Protein AF-A0A2V6XI92-F1 (afdb_monomer)

Foldseek 3Di:
DCVVDPDQLLVLAVVVLVVLLVVLQVVQFESLVVLVHFPDQWFFAEAEAEDDPLVVLLVVLLVCVVQQHQHYEYEDADPDLVSRLSSLVSSCVSNDLRRAYEYEDPANDDLVSLQVSLVSCVVSPHQEYENPHHLPPLLSLQVCCVRSPHFYEYDPQPQFLVSLVVCLVNVSGQAYEDEQSSQSHLVRRVSSLVSCVVSVHAYALEYDQDAQSRLLSSRSSLRSRNSVRHHYHSQVNVVPPDPDHQWPDHFDDGNSITGHAGGGRSNTHGDVVSVVVPDDDD

Mean predicted aligned error: 3.25 Å

Secondary structure (DSSP, 8-state):
-TTTSSS-HHHHHHHHHHHHHHHHHHHTSBHHHHTT--S-SEEEBEEEE-S--HHHHHHHHHHHHHTT--EEEEE---SSHHHHHHHHHHHHHHH-TTSEEEEE-TT-B-HHHHHHHHHHHGGG--SEEE--B-TT-HHHHHHHHHHSSS-EE-STT--SHHHHHHHHHHT--SSEEE-GGGGTSHHHHHHHHHHHHHTT--EEE---S--HHHHHHHHHHHHH-TT--S-B-TTTIIIIISSS-SBSSPPPEETTEEEPP-SSBTS--B-HHHHHHHPPP-

Radius of gyration: 18.7 Å; Cα contacts (8 Å, |Δi|>4): 582; chains: 1; bounding box: 48×42×50 Å

Nearest PDB structures (foldseek):
  4m0x-assembly1_A  TM=9.708E-01  e=2.219E-24  Rhodococcus opacus
  3i4k-assembly2_D  TM=9.600E-01  e=1.239E-24  Corynebacterium glutamicum
  3ct2-assembly1_A  TM=9.652E-01  e=1.239E-24  Pseudomonas protegens Pf-5
  4m0x-assembly1_B  TM=9.617E-01  e=1.757E-24  Rhodococcus opacus
  3my9-assembly1_A  TM=8.988E-01  e=6.899E-23  Azorhizobium caulinodans ORS 571

Structure (mmCIF, N/CA/C/O backbone):
data_AF-A0A2V6XI92-F1
#
_entry.id   AF-A0A2V6XI92-F1
#
loop_
_atom_site.group_PDB
_atom_site.id
_atom_site.type_symbol
_atom_site.label_atom_id
_atom_site.label_alt_id
_atom_site.label_comp_id
_atom_site.label_asym_id
_atom_site.label_entity_id
_atom_site.label_seq_id
_atom_site.pdbx_PDB_ins_code
_atom_site.Cartn_x
_atom_site.Cartn_y
_atom_site.Cartn_z
_atom_site.occupancy
_atom_site.B_iso_or_equiv
_atom_site.auth_seq_id
_atom_site.auth_comp_id
_atom_site.auth_asym_id
_atom_site.auth_atom_id
_atom_site.pdbx_PDB_model_num
ATOM 1 N N . MET A 1 1 ? -23.203 -12.085 4.760 1.00 70.69 1 MET A N 1
ATOM 2 C CA . MET A 1 1 ? -22.895 -10.905 3.925 1.00 70.69 1 MET A CA 1
ATOM 3 C C . MET A 1 1 ? -22.731 -11.275 2.455 1.00 70.69 1 MET A C 1
ATOM 5 O O . MET A 1 1 ? -23.452 -10.715 1.645 1.00 70.69 1 MET A O 1
ATOM 9 N N . GLU A 1 2 ? -21.895 -12.262 2.109 1.00 71.00 2 GLU A N 1
ATOM 10 C CA . GLU A 1 2 ? -21.741 -12.728 0.712 1.00 71.00 2 GLU A CA 1
ATOM 11 C C . GLU A 1 2 ? -23.048 -13.198 0.054 1.00 71.00 2 GLU A C 1
ATOM 13 O O . GLU A 1 2 ? -23.320 -12.842 -1.084 1.00 71.00 2 GLU A O 1
ATOM 18 N N . ALA A 1 3 ? -23.910 -13.907 0.789 1.00 71.69 3 ALA A N 1
ATOM 19 C CA . ALA A 1 3 ? -25.220 -14.327 0.280 1.00 71.69 3 ALA A CA 1
ATOM 20 C C . ALA A 1 3 ? -26.233 -13.174 0.108 1.00 71.69 3 ALA A C 1
ATOM 22 O O . ALA A 1 3 ? -27.246 -13.356 -0.555 1.00 71.69 3 ALA A O 1
ATOM 23 N N . ALA A 1 4 ? -25.991 -12.012 0.727 1.00 75.06 4 ALA A N 1
ATOM 24 C CA . ALA A 1 4 ? -26.924 -10.884 0.709 1.00 75.06 4 ALA A CA 1
ATOM 25 C C . ALA A 1 4 ? -26.643 -9.910 -0.446 1.00 75.06 4 ALA A C 1
ATOM 27 O O . ALA A 1 4 ? -27.578 -9.358 -1.015 1.00 75.06 4 ALA A O 1
ATOM 28 N N . ILE A 1 5 ? -25.367 -9.693 -0.791 1.00 77.19 5 ILE A N 1
ATOM 29 C CA . ILE A 1 5 ? -24.941 -8.832 -1.904 1.00 77.19 5 ILE A CA 1
ATOM 30 C C . ILE A 1 5 ? -23.738 -9.492 -2.583 1.00 77.19 5 ILE A C 1
ATOM 32 O O . ILE A 1 5 ? -22.691 -9.672 -1.957 1.00 77.19 5 ILE A O 1
ATOM 36 N N . ALA A 1 6 ? -23.868 -9.824 -3.867 1.00 80.31 6 ALA A N 1
ATOM 37 C CA . ALA A 1 6 ? -22.751 -10.293 -4.682 1.00 80.31 6 ALA A CA 1
ATOM 38 C C . ALA A 1 6 ? -21.816 -9.122 -5.039 1.00 80.31 6 ALA A C 1
ATOM 40 O O . ALA A 1 6 ? -22.277 -8.020 -5.329 1.00 80.31 6 ALA A O 1
ATOM 41 N N . GLY A 1 7 ? -20.499 -9.349 -5.028 1.00 84.94 7 GLY A N 1
ATOM 42 C CA . GLY A 1 7 ? -19.519 -8.303 -5.349 1.00 84.94 7 GLY A CA 1
ATOM 43 C C . GLY A 1 7 ? -19.458 -7.175 -4.307 1.00 84.94 7 GLY A C 1
ATOM 44 O O . GLY A 1 7 ? -19.607 -7.425 -3.113 1.00 84.94 7 GLY A O 1
ATOM 45 N N . SER A 1 8 ? -19.200 -5.942 -4.751 1.00 91.62 8 SER A N 1
ATOM 46 C CA . SER A 1 8 ? -19.181 -4.716 -3.925 1.00 91.62 8 SER A CA 1
ATOM 47 C C . SER A 1 8 ? -18.265 -4.749 -2.685 1.00 91.62 8 SER A C 1
ATOM 49 O O . SER A 1 8 ? -18.704 -4.378 -1.591 1.00 91.62 8 SER A O 1
ATOM 51 N N . PRO A 1 9 ? -16.983 -5.147 -2.815 1.00 92.38 9 PRO A N 1
ATOM 52 C CA . PRO A 1 9 ? -16.091 -5.322 -1.667 1.00 92.38 9 PRO A CA 1
ATOM 53 C C . PRO A 1 9 ? -15.904 -4.043 -0.838 1.00 92.38 9 PRO A C 1
ATOM 55 O O . PRO A 1 9 ? -15.790 -4.127 0.376 1.00 92.38 9 PRO A O 1
ATOM 58 N N . TYR A 1 10 ? -15.966 -2.865 -1.458 1.00 93.75 10 TYR A N 1
ATOM 59 C CA . TYR A 1 10 ? -15.815 -1.578 -0.774 1.00 93.75 10 TYR A CA 1
ATOM 60 C C . TYR A 1 10 ? -16.964 -1.273 0.192 1.00 93.75 10 TYR A C 1
ATOM 62 O O . TYR A 1 10 ? -16.733 -0.931 1.350 1.00 93.75 10 TYR A O 1
ATOM 70 N N . ALA A 1 11 ? -18.211 -1.440 -0.258 1.00 94.00 11 ALA A N 1
ATOM 71 C CA . ALA A 1 11 ? -19.384 -1.251 0.597 1.00 94.00 11 ALA A CA 1
ATOM 72 C C . ALA A 1 11 ? -19.401 -2.280 1.735 1.00 94.00 11 ALA A C 1
ATOM 74 O O . ALA A 1 11 ? -19.701 -1.963 2.884 1.00 94.00 11 ALA A O 1
ATOM 75 N N . LYS A 1 12 ? -19.009 -3.516 1.412 1.00 93.94 12 LYS A N 1
ATOM 76 C CA . LYS A 1 12 ? -18.841 -4.597 2.378 1.00 93.94 12 LYS A CA 1
ATOM 77 C C . LYS A 1 12 ? -17.793 -4.260 3.441 1.00 93.94 12 LYS A C 1
ATOM 79 O O . LYS A 1 12 ? -18.066 -4.427 4.628 1.00 93.94 12 LYS A O 1
ATOM 84 N N . ALA A 1 13 ? -16.639 -3.750 3.017 1.00 95.62 13 ALA A N 1
ATOM 85 C CA . ALA A 1 13 ? -15.557 -3.345 3.901 1.00 95.62 13 ALA A CA 1
ATOM 86 C C . ALA A 1 13 ? -16.011 -2.278 4.895 1.00 95.62 13 ALA A C 1
ATOM 88 O O . ALA A 1 13 ? -15.790 -2.446 6.085 1.00 95.62 13 ALA A O 1
ATOM 89 N N . ALA A 1 14 ? -16.727 -1.246 4.434 1.00 95.81 14 ALA A N 1
ATOM 90 C CA . ALA A 1 14 ? -17.216 -0.180 5.308 1.00 95.81 14 ALA A CA 1
ATOM 91 C C . ALA A 1 14 ? -18.078 -0.713 6.468 1.00 95.81 14 ALA A C 1
ATOM 93 O O . ALA A 1 14 ? -17.896 -0.306 7.613 1.00 95.81 14 ALA A O 1
ATOM 94 N N . VAL A 1 15 ? -18.983 -1.659 6.191 1.00 96.56 15 VAL A N 1
ATOM 95 C CA . VAL A 1 15 ? -19.830 -2.275 7.225 1.00 96.56 15 VAL A CA 1
ATOM 96 C C . VAL A 1 15 ? -19.017 -3.190 8.141 1.00 96.56 15 VAL A C 1
ATOM 98 O O . VAL A 1 15 ? -19.155 -3.115 9.359 1.00 96.56 15 VAL A O 1
ATOM 101 N N . VAL A 1 16 ? -18.167 -4.052 7.575 1.00 96.19 16 VAL A N 1
ATOM 102 C CA . VAL A 1 16 ? -17.337 -4.985 8.356 1.00 96.19 16 VAL A CA 1
ATOM 103 C C . VAL A 1 16 ? -16.402 -4.229 9.286 1.00 96.19 16 VAL A C 1
ATOM 105 O O . VAL A 1 16 ? -16.384 -4.508 10.481 1.00 96.19 16 VAL A O 1
ATOM 108 N N . ASP A 1 17 ? -15.676 -3.247 8.770 1.00 97.88 17 ASP A N 1
ATOM 109 C CA . ASP A 1 17 ? -14.700 -2.487 9.541 1.00 97.88 17 ASP A CA 1
ATOM 110 C C . ASP A 1 17 ? -15.385 -1.692 10.665 1.00 97.88 17 ASP A C 1
ATOM 112 O O . ASP A 1 17 ? -14.887 -1.674 11.791 1.00 97.88 17 ASP A O 1
ATOM 116 N N . ALA A 1 18 ? -16.582 -1.143 10.419 1.00 98.12 18 ALA A N 1
ATOM 117 C CA . ALA A 1 18 ? -17.391 -0.498 11.454 1.00 98.12 18 ALA A CA 1
ATOM 118 C C . ALA A 1 18 ? -17.839 -1.469 12.563 1.00 98.12 18 ALA A C 1
ATOM 120 O O . ALA A 1 18 ? -17.888 -1.088 13.731 1.00 98.12 18 ALA A O 1
ATOM 121 N N . LEU A 1 19 ? -18.139 -2.731 12.234 1.00 98.25 19 LEU A N 1
ATOM 122 C CA . LEU A 1 19 ? -18.467 -3.750 13.238 1.00 98.25 19 LEU A CA 1
ATOM 123 C C . LEU A 1 19 ? -17.244 -4.150 14.074 1.00 98.25 19 LEU A C 1
ATOM 125 O O . LEU A 1 19 ? -17.373 -4.364 15.279 1.00 98.25 19 LEU A O 1
ATOM 129 N N . TYR A 1 20 ? -16.056 -4.221 13.469 1.00 98.50 20 TYR A N 1
ATOM 130 C CA . TYR A 1 20 ? -14.809 -4.437 14.210 1.00 98.50 20 TYR A CA 1
ATOM 131 C C . TYR A 1 20 ? -14.500 -3.261 15.148 1.00 98.50 20 TYR A C 1
ATOM 133 O O . TYR A 1 20 ? -14.159 -3.486 16.310 1.00 98.50 20 TYR A O 1
ATOM 141 N N . ASP A 1 21 ? -14.677 -2.022 14.678 1.00 98.69 21 ASP A N 1
ATOM 142 C CA . ASP A 1 21 ? -14.557 -0.816 15.503 1.00 98.69 21 ASP A CA 1
ATOM 143 C C . ASP A 1 21 ? -15.557 -0.821 16.672 1.00 98.69 21 ASP A C 1
ATOM 145 O O . ASP A 1 21 ? -15.170 -0.620 17.824 1.00 98.69 21 ASP A O 1
ATOM 149 N N . LEU A 1 22 ? -16.830 -1.130 16.401 1.00 98.56 22 LEU A N 1
ATOM 150 C CA . LEU A 1 22 ? -17.876 -1.241 17.419 1.00 98.56 22 LEU A CA 1
ATOM 151 C C . LEU A 1 22 ? -17.545 -2.307 18.470 1.00 98.56 22 LEU A C 1
ATOM 153 O O . LEU A 1 22 ? -17.705 -2.052 19.662 1.00 98.56 22 LEU A O 1
ATOM 157 N N . ASN A 1 23 ? -17.058 -3.478 18.054 1.00 98.50 23 ASN A N 1
ATOM 158 C CA . ASN A 1 23 ? -16.663 -4.538 18.981 1.00 98.50 23 ASN A CA 1
ATOM 159 C C . ASN A 1 23 ? -15.498 -4.092 19.870 1.00 98.50 23 ASN A C 1
ATOM 161 O O . ASN A 1 23 ? -15.558 -4.252 21.087 1.00 98.50 23 ASN A O 1
ATOM 165 N N . ALA A 1 24 ? -14.462 -3.481 19.293 1.00 98.56 24 ALA A N 1
ATOM 166 C CA . ALA A 1 24 ? -13.333 -2.955 20.059 1.00 98.56 24 ALA A CA 1
ATOM 167 C C . ALA A 1 24 ? -13.784 -1.875 21.061 1.00 98.56 24 ALA A C 1
ATOM 169 O O . ALA A 1 24 ? -13.370 -1.897 22.223 1.00 98.56 24 ALA A O 1
ATOM 170 N N . LYS A 1 25 ? -14.727 -1.011 20.660 1.00 98.62 25 LYS A N 1
ATOM 171 C CA . LYS A 1 25 ? -15.390 -0.043 21.548 1.00 98.62 25 LYS A CA 1
ATOM 172 C C . LYS A 1 25 ? -16.182 -0.698 22.674 1.00 98.62 25 LYS A C 1
ATOM 174 O O . LYS A 1 25 ? -16.055 -0.264 23.815 1.00 98.62 25 LYS A O 1
ATOM 179 N N . ALA A 1 26 ? -16.942 -1.752 22.387 1.00 98.56 26 ALA 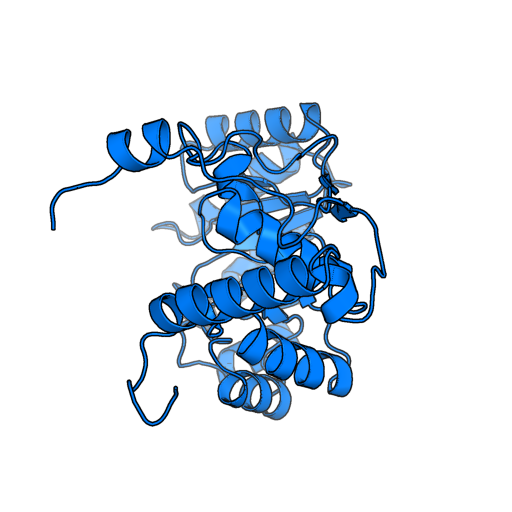A N 1
ATOM 180 C CA . ALA A 1 26 ? -17.708 -2.486 23.393 1.00 98.56 26 ALA A CA 1
ATOM 181 C C . ALA A 1 26 ? -16.808 -3.151 24.451 1.00 98.56 26 ALA A C 1
ATOM 183 O O . ALA A 1 26 ? -17.180 -3.210 25.621 1.00 98.56 26 ALA A O 1
ATOM 184 N N . TYR A 1 27 ? -15.612 -3.598 24.058 1.00 98.12 27 TYR A N 1
ATOM 185 C CA . TYR A 1 27 ? -14.601 -4.135 24.975 1.00 98.12 27 TYR A CA 1
ATOM 186 C C . TYR A 1 27 ? -13.712 -3.062 25.624 1.00 98.12 27 TYR A C 1
ATOM 188 O O . TYR A 1 27 ? -12.930 -3.388 26.514 1.00 98.12 27 TYR A O 1
ATOM 196 N N . GLY A 1 28 ? -13.814 -1.795 25.210 1.00 98.38 28 GLY A N 1
ATOM 197 C CA . GLY A 1 28 ? -12.986 -0.708 25.736 1.00 98.38 28 GLY A CA 1
ATOM 198 C C . GLY A 1 28 ? -11.502 -0.825 25.371 1.00 98.38 28 GLY A C 1
ATOM 199 O O . GLY A 1 28 ? -10.656 -0.351 26.125 1.00 98.38 28 GLY A O 1
ATOM 200 N N . VAL A 1 29 ? -11.176 -1.454 24.237 1.00 98.62 29 VAL A N 1
ATOM 201 C CA . VAL A 1 29 ? -9.793 -1.710 23.794 1.00 98.62 29 VAL A CA 1
ATOM 202 C C . VAL A 1 29 ? -9.515 -1.091 22.419 1.00 98.62 29 VAL A C 1
ATOM 204 O O . VAL A 1 29 ? -10.450 -0.890 21.638 1.00 98.62 29 VAL A O 1
ATOM 207 N N . PRO A 1 30 ? -8.250 -0.787 22.079 1.00 98.56 30 PRO A N 1
ATOM 208 C CA . PRO A 1 30 ? -7.878 -0.470 20.704 1.00 98.56 30 PRO A CA 1
ATOM 209 C C . PRO A 1 30 ? -8.057 -1.694 19.796 1.00 98.56 30 PRO A C 1
ATOM 211 O O . PRO A 1 30 ? -7.851 -2.838 20.213 1.00 98.56 30 PRO A O 1
ATOM 214 N N . LEU A 1 31 ? -8.419 -1.456 18.535 1.00 98.69 31 LEU A N 1
ATOM 215 C CA . LEU A 1 31 ? -8.793 -2.493 17.572 1.00 98.69 31 LEU A CA 1
ATOM 216 C C . LEU A 1 31 ? -7.719 -3.578 17.423 1.00 98.69 31 LEU A C 1
ATOM 218 O O . LEU A 1 31 ? -8.057 -4.760 17.389 1.00 98.69 31 LEU A O 1
ATOM 222 N N . HIS A 1 32 ? -6.435 -3.212 17.395 1.00 98.38 32 HIS A N 1
ATOM 223 C CA . HIS A 1 32 ? -5.343 -4.177 17.272 1.00 98.38 32 HIS A CA 1
ATOM 224 C C . HIS A 1 32 ? -5.360 -5.275 18.355 1.00 98.38 32 HIS A C 1
ATOM 226 O O . HIS A 1 32 ? -4.864 -6.370 18.102 1.00 98.38 32 HIS A O 1
ATOM 232 N N . GLN A 1 33 ? -5.934 -5.039 19.547 1.00 98.12 33 GLN A N 1
ATOM 233 C CA . GLN A 1 33 ? -6.048 -6.080 20.581 1.00 98.12 33 GLN A CA 1
ATOM 234 C C . GLN A 1 33 ? -7.014 -7.195 20.173 1.00 98.12 33 GLN A C 1
ATOM 236 O O . GLN A 1 33 ? -6.747 -8.360 20.458 1.00 98.12 33 GLN A O 1
ATOM 241 N N . LEU A 1 34 ? -8.081 -6.871 19.433 1.00 97.88 34 LEU A N 1
ATOM 242 C CA . LEU A 1 34 ? -8.974 -7.881 18.857 1.00 97.88 34 LEU A CA 1
ATOM 243 C C . LEU A 1 34 ? -8.333 -8.636 17.683 1.00 97.88 34 LEU A C 1
ATOM 245 O O . LEU A 1 34 ? -8.821 -9.691 17.286 1.00 97.88 34 LEU A O 1
ATOM 249 N N . LEU A 1 35 ? -7.243 -8.103 17.126 1.00 97.75 35 LEU A N 1
ATOM 250 C CA . LEU A 1 35 ? -6.510 -8.682 15.998 1.00 97.75 35 LEU A CA 1
ATOM 251 C C . LEU A 1 35 ? -5.279 -9.496 16.431 1.00 97.75 35 LEU A C 1
ATOM 253 O O . LEU A 1 35 ? -4.521 -9.939 15.574 1.00 97.75 35 LEU A O 1
ATOM 257 N N . GLY A 1 36 ? -5.090 -9.715 17.737 1.00 96.06 36 GLY A N 1
ATOM 258 C CA . GLY A 1 36 ? -3.977 -10.498 18.291 1.00 96.06 36 GLY A CA 1
ATOM 259 C C . GLY A 1 36 ? -2.851 -9.673 18.922 1.00 96.06 36 GLY A C 1
ATOM 260 O O . GLY A 1 36 ? -1.887 -10.250 19.417 1.00 96.06 36 GLY A O 1
ATOM 261 N N . GLY A 1 37 ? -2.981 -8.344 18.964 1.00 97.38 37 GLY A N 1
ATOM 262 C CA . GLY A 1 37 ? -1.987 -7.439 19.542 1.00 97.38 37 GLY A CA 1
ATOM 263 C C . GLY A 1 37 ? -0.987 -6.898 18.519 1.00 97.38 37 GLY A C 1
ATOM 264 O O . GLY A 1 37 ? -0.943 -7.331 17.373 1.00 97.38 37 GLY A O 1
ATOM 265 N N . LEU A 1 38 ? -0.197 -5.902 18.928 1.00 97.75 38 LEU A N 1
ATOM 266 C CA . LEU A 1 38 ? 0.782 -5.260 18.051 1.00 97.75 38 LEU A CA 1
ATOM 267 C C . LEU A 1 38 ? 2.039 -6.116 17.910 1.00 97.75 38 LEU A C 1
ATOM 269 O O . LEU A 1 38 ? 2.656 -6.496 18.901 1.00 97.75 38 LEU A O 1
ATOM 273 N N . TYR A 1 39 ? 2.472 -6.319 16.669 1.00 97.44 39 TYR A N 1
ATOM 274 C CA . TYR A 1 39 ? 3.842 -6.723 16.361 1.00 97.44 39 TYR A CA 1
ATOM 275 C C . TYR A 1 39 ? 4.785 -5.509 16.297 1.00 97.44 39 TYR A C 1
ATOM 277 O O . TYR A 1 39 ? 5.983 -5.618 16.544 1.00 97.44 39 TYR A O 1
ATOM 285 N N . ARG A 1 40 ? 4.239 -4.339 15.946 1.00 97.81 40 ARG A N 1
ATOM 286 C CA . ARG A 1 40 ? 4.940 -3.053 15.836 1.00 97.81 40 ARG A CA 1
ATOM 287 C C . ARG A 1 40 ? 3.989 -1.914 16.195 1.00 97.81 40 ARG A C 1
ATOM 289 O O . ARG A 1 40 ? 2.794 -2.028 15.956 1.00 97.81 40 ARG A O 1
ATOM 296 N N . ASP A 1 41 ? 4.507 -0.819 16.730 1.00 96.38 41 ASP A N 1
ATOM 297 C CA . ASP A 1 41 ? 3.740 0.382 17.103 1.00 96.38 41 ASP A CA 1
ATOM 298 C C . ASP A 1 41 ? 3.656 1.431 15.977 1.00 96.38 41 ASP A C 1
ATOM 300 O O . ASP A 1 41 ? 2.840 2.355 16.013 1.00 96.38 41 ASP A O 1
ATOM 304 N N . ARG A 1 42 ? 4.484 1.270 14.941 1.00 97.75 42 ARG A N 1
ATOM 305 C CA . ARG A 1 42 ? 4.516 2.109 13.743 1.00 97.75 42 ARG A CA 1
ATOM 306 C C . ARG A 1 42 ? 4.881 1.302 12.502 1.00 97.75 42 ARG A C 1
ATOM 308 O O . ARG A 1 42 ? 5.593 0.300 12.581 1.00 97.75 42 ARG A O 1
ATOM 315 N N . ILE A 1 43 ? 4.411 1.756 11.346 1.00 98.44 43 ILE A N 1
ATOM 316 C CA . ILE A 1 43 ? 4.606 1.091 10.052 1.00 98.44 43 ILE A CA 1
ATOM 317 C C . ILE A 1 43 ? 5.387 2.039 9.132 1.00 98.44 43 ILE A C 1
ATOM 319 O O . ILE A 1 43 ? 4.986 3.200 9.016 1.00 98.44 43 ILE A O 1
ATOM 323 N N . PRO A 1 44 ? 6.485 1.598 8.484 1.00 98.06 44 PRO A N 1
ATOM 324 C CA . PRO A 1 44 ? 7.167 2.410 7.481 1.00 98.06 44 PRO A CA 1
ATOM 325 C C . PRO A 1 44 ? 6.211 2.750 6.338 1.00 98.06 44 PRO A C 1
ATOM 327 O O . PRO A 1 44 ? 5.428 1.905 5.902 1.00 98.06 44 PRO A O 1
ATOM 330 N N . VAL A 1 45 ? 6.280 3.971 5.826 1.00 97.81 45 VAL A N 1
ATOM 331 C CA . VAL A 1 45 ? 5.360 4.422 4.784 1.00 97.81 45 VAL A CA 1
ATOM 332 C C . VAL A 1 45 ? 6.056 4.912 3.523 1.00 97.81 45 VAL A C 1
ATOM 334 O O . VAL A 1 45 ? 7.202 5.357 3.548 1.00 97.81 45 VAL A O 1
ATOM 337 N N . VAL A 1 46 ? 5.336 4.796 2.409 1.00 97.06 46 VAL A N 1
ATOM 338 C CA . VAL A 1 46 ? 5.818 5.069 1.052 1.00 97.06 46 VAL A CA 1
ATOM 339 C C . VAL A 1 46 ? 5.172 6.331 0.503 1.00 97.06 46 VAL A C 1
ATOM 341 O O . VAL A 1 46 ? 3.951 6.389 0.375 1.00 97.06 46 VAL A O 1
ATOM 344 N N . TRP A 1 47 ? 5.970 7.313 0.095 1.00 96.88 47 TRP A N 1
ATOM 345 C CA . TRP A 1 47 ? 5.419 8.461 -0.622 1.00 96.88 47 TRP A CA 1
ATOM 346 C C . TRP A 1 47 ? 5.169 8.103 -2.094 1.00 96.88 47 TRP A C 1
ATOM 348 O O . TRP A 1 47 ? 6.097 7.706 -2.799 1.00 96.88 47 TRP A O 1
ATOM 358 N N . THR A 1 48 ? 3.922 8.213 -2.559 1.00 95.56 48 THR A N 1
ATOM 359 C CA . THR A 1 48 ? 3.552 7.896 -3.950 1.00 95.56 48 THR A CA 1
ATOM 360 C C . THR A 1 48 ? 3.548 9.159 -4.801 1.00 95.56 48 THR A C 1
ATOM 362 O O . THR A 1 48 ? 2.819 10.098 -4.498 1.00 95.56 48 THR A O 1
ATOM 365 N N . ILE A 1 49 ? 4.322 9.143 -5.884 1.00 95.75 49 ILE A N 1
ATOM 366 C CA . ILE A 1 49 ? 4.482 10.230 -6.848 1.00 95.75 49 ILE A CA 1
ATOM 367 C C . ILE A 1 49 ? 3.714 9.854 -8.117 1.00 95.75 49 ILE A C 1
ATOM 369 O O . ILE A 1 49 ? 3.995 8.833 -8.753 1.00 95.75 49 ILE A O 1
ATOM 373 N N . GLY A 1 50 ? 2.724 10.672 -8.471 1.00 93.94 50 GLY A N 1
ATOM 374 C CA . GLY A 1 50 ? 1.955 10.518 -9.706 1.00 93.94 50 GLY A CA 1
ATOM 375 C C . GLY A 1 50 ? 2.746 10.921 -10.954 1.00 93.94 50 GLY A C 1
ATOM 376 O O . GLY A 1 50 ? 3.739 11.643 -10.863 1.00 93.94 50 GLY A O 1
ATOM 377 N N . ILE A 1 51 ? 2.275 10.485 -12.127 1.00 92.94 51 ILE A N 1
ATOM 378 C CA . ILE A 1 51 ? 2.827 10.919 -13.419 1.00 92.94 51 ILE A CA 1
ATOM 379 C C . ILE A 1 51 ? 2.505 12.405 -13.611 1.00 92.94 51 ILE A C 1
ATOM 381 O O . ILE A 1 51 ? 1.340 12.802 -13.625 1.00 92.94 51 ILE A O 1
ATOM 385 N N . GLN A 1 52 ? 3.544 13.226 -13.740 1.00 93.81 52 GLN A N 1
ATOM 386 C CA . GLN A 1 52 ? 3.456 14.670 -13.969 1.00 93.81 52 GLN A CA 1
ATOM 387 C C . GLN A 1 52 ? 4.776 15.178 -14.573 1.00 93.81 52 GLN A C 1
ATOM 389 O O . GLN A 1 52 ? 5.635 14.388 -14.955 1.00 93.81 52 GLN A O 1
ATOM 394 N N . ASP A 1 53 ? 4.961 16.499 -14.649 1.00 95.25 53 ASP A N 1
ATOM 395 C CA . ASP A 1 53 ? 6.238 17.094 -15.056 1.00 95.25 53 ASP A CA 1
ATOM 396 C C . ASP A 1 53 ? 7.420 16.520 -14.253 1.00 95.25 53 ASP A C 1
ATOM 398 O O . ASP A 1 53 ? 7.420 16.519 -13.020 1.00 95.25 53 ASP A O 1
ATOM 402 N N . ARG A 1 54 ? 8.462 16.080 -14.960 1.00 95.56 54 ARG A N 1
ATOM 403 C CA . ARG A 1 54 ? 9.619 15.387 -14.381 1.00 95.56 54 ARG A CA 1
ATOM 404 C C . ARG A 1 54 ? 10.329 16.192 -13.301 1.00 95.56 54 ARG A C 1
ATOM 406 O O . ARG A 1 54 ? 10.759 15.634 -12.291 1.00 95.56 54 ARG A O 1
ATOM 413 N N . ARG A 1 55 ? 10.455 17.510 -13.493 1.00 96.50 55 ARG A N 1
ATOM 414 C CA . ARG A 1 55 ? 11.088 18.375 -12.493 1.00 96.50 55 ARG A CA 1
ATOM 415 C C . ARG A 1 55 ? 10.243 18.414 -11.223 1.00 96.50 55 ARG A C 1
ATOM 417 O O . ARG A 1 55 ? 10.801 18.267 -10.140 1.00 96.50 55 ARG A O 1
ATOM 424 N N . ARG A 1 56 ? 8.914 18.512 -11.355 1.00 97.44 56 ARG A N 1
ATOM 425 C CA . ARG A 1 56 ? 7.989 18.411 -10.214 1.00 97.44 56 ARG A CA 1
ATOM 426 C C . ARG A 1 56 ? 8.072 17.063 -9.507 1.00 97.44 56 ARG A C 1
ATOM 428 O O . ARG A 1 56 ? 8.100 17.054 -8.285 1.00 97.44 56 ARG A O 1
ATOM 435 N N . MET A 1 57 ? 8.186 15.952 -10.238 1.00 97.94 57 MET A N 1
ATOM 436 C CA . MET A 1 57 ? 8.373 14.627 -9.627 1.00 97.94 57 MET A CA 1
ATOM 437 C C . MET A 1 57 ? 9.654 14.570 -8.782 1.00 97.94 57 MET A C 1
ATOM 439 O O . MET A 1 57 ? 9.632 14.093 -7.650 1.00 97.94 57 MET A O 1
ATOM 443 N N . ALA A 1 58 ? 10.766 15.102 -9.299 1.00 98.12 58 ALA A N 1
ATOM 444 C CA . ALA A 1 58 ? 12.031 15.175 -8.571 1.00 98.12 58 ALA A CA 1
ATOM 445 C C . ALA A 1 58 ? 11.965 16.118 -7.351 1.00 98.12 58 ALA A C 1
ATOM 447 O O . ALA A 1 58 ? 12.518 15.805 -6.294 1.00 98.12 58 ALA A O 1
ATOM 448 N N . ASP A 1 59 ? 11.291 17.266 -7.480 1.00 98.25 59 ASP A N 1
ATOM 449 C CA . ASP A 1 59 ? 11.062 18.208 -6.376 1.00 98.25 59 ASP A CA 1
ATOM 450 C C . ASP A 1 59 ? 10.197 17.585 -5.272 1.00 98.25 59 ASP A C 1
ATOM 452 O O . ASP A 1 59 ? 10.531 17.685 -4.090 1.00 98.25 59 ASP A O 1
ATOM 456 N N . GLU A 1 60 ? 9.128 16.885 -5.651 1.00 97.31 60 GLU A N 1
ATOM 457 C CA . GLU A 1 60 ? 8.250 16.160 -4.733 1.00 97.31 60 GLU A CA 1
ATOM 458 C C . GLU A 1 60 ? 9.001 15.036 -4.008 1.00 97.31 60 GLU A C 1
ATOM 460 O O . GLU A 1 60 ? 8.871 14.882 -2.792 1.00 97.31 60 GLU A O 1
ATOM 465 N N . ALA A 1 61 ? 9.863 14.305 -4.719 1.00 97.94 61 ALA A N 1
ATOM 466 C CA . ALA A 1 61 ? 10.702 13.276 -4.120 1.00 97.94 61 ALA A CA 1
ATOM 467 C C . ALA A 1 61 ? 11.656 13.859 -3.059 1.00 97.94 61 ALA A C 1
ATOM 469 O O . ALA A 1 61 ? 11.739 13.339 -1.943 1.00 97.94 61 ALA A O 1
ATOM 470 N N . ARG A 1 62 ? 12.322 14.989 -3.354 1.00 98.31 62 ARG A N 1
ATOM 471 C CA . ARG A 1 62 ? 13.163 15.712 -2.376 1.00 98.31 62 ARG A CA 1
ATOM 472 C C . ARG A 1 62 ? 12.359 16.208 -1.181 1.00 98.31 62 ARG A C 1
ATOM 474 O O . ARG A 1 62 ? 12.816 16.092 -0.042 1.00 98.31 62 ARG A O 1
ATOM 481 N N . TRP A 1 63 ? 11.165 16.742 -1.425 1.00 96.56 63 TRP A N 1
ATOM 482 C CA . TRP A 1 63 ? 10.262 17.179 -0.365 1.00 96.56 63 TRP A CA 1
ATOM 483 C C . TRP A 1 63 ? 9.884 16.018 0.565 1.00 96.56 63 TRP A C 1
ATOM 485 O O . TRP A 1 63 ? 9.961 16.165 1.788 1.00 96.56 63 TRP A O 1
ATOM 495 N N . ALA A 1 64 ? 9.568 14.842 0.013 1.00 96.06 64 ALA A N 1
ATOM 496 C CA . ALA A 1 64 ? 9.250 13.654 0.800 1.00 96.06 64 ALA A CA 1
ATOM 497 C C . ALA A 1 64 ? 10.444 13.221 1.671 1.00 96.06 64 ALA A C 1
ATOM 499 O O . ALA A 1 64 ? 10.278 12.962 2.867 1.00 96.06 64 ALA A O 1
ATOM 500 N N . LEU A 1 65 ? 11.666 13.229 1.124 1.00 97.31 65 LEU A N 1
ATOM 501 C CA . LEU A 1 65 ? 12.877 12.942 1.905 1.00 97.31 65 LEU A CA 1
ATOM 502 C C . LEU A 1 65 ? 13.095 13.925 3.056 1.00 97.31 65 LEU A C 1
ATOM 504 O O . LEU A 1 65 ? 13.451 13.497 4.160 1.00 97.31 65 LEU A O 1
ATOM 508 N N . GLY A 1 66 ? 12.850 15.216 2.809 1.00 96.31 66 GLY A N 1
ATOM 509 C CA . GLY A 1 66 ? 12.912 16.275 3.819 1.00 96.31 66 GLY A CA 1
ATOM 510 C C . GLY A 1 66 ? 11.917 16.075 4.968 1.00 96.31 66 GLY A C 1
ATOM 511 O O . GLY A 1 66 ? 12.164 16.537 6.078 1.00 96.31 66 GLY A O 1
ATOM 512 N N . ARG A 1 67 ? 10.832 15.322 4.736 1.00 94.38 67 ARG A N 1
ATOM 513 C CA . ARG A 1 67 ? 9.849 14.905 5.755 1.00 94.38 67 ARG A CA 1
ATOM 514 C C . ARG A 1 67 ? 10.154 13.547 6.399 1.00 94.38 67 ARG A C 1
ATOM 516 O O . ARG A 1 67 ? 9.334 13.019 7.149 1.00 94.38 67 ARG A O 1
ATOM 523 N N . GLY A 1 68 ? 11.319 12.974 6.106 1.00 96.19 68 GLY A N 1
ATOM 524 C CA . GLY A 1 68 ? 11.799 11.730 6.702 1.00 96.19 68 GLY A CA 1
ATOM 525 C C . GLY A 1 68 ? 11.364 10.454 5.982 1.00 96.19 68 GLY A C 1
ATOM 526 O O . GLY A 1 68 ? 11.757 9.375 6.414 1.00 96.19 68 GLY A O 1
ATOM 527 N N . PHE A 1 69 ? 10.628 10.538 4.866 1.00 97.38 69 PHE A N 1
ATOM 528 C CA . PHE A 1 69 ? 10.342 9.349 4.062 1.00 97.38 69 PHE A CA 1
ATOM 529 C C . PHE A 1 69 ? 11.644 8.732 3.542 1.00 97.38 69 PHE A C 1
ATOM 531 O O . PHE A 1 69 ? 12.597 9.435 3.199 1.00 97.38 69 PHE A O 1
ATOM 538 N N . ARG A 1 70 ? 11.693 7.400 3.509 1.00 98.06 70 ARG A N 1
ATOM 539 C CA . ARG A 1 70 ? 12.820 6.619 2.963 1.00 98.06 70 ARG A CA 1
ATOM 540 C C . ARG A 1 70 ? 12.387 5.625 1.894 1.00 98.06 70 ARG A C 1
ATOM 542 O O . ARG A 1 70 ? 13.220 4.893 1.376 1.00 98.06 70 ARG A O 1
ATOM 549 N N . LEU A 1 71 ? 11.100 5.634 1.558 1.00 98.38 71 LEU A N 1
ATOM 550 C CA . LEU A 1 71 ? 10.492 4.822 0.521 1.00 98.38 71 LEU A CA 1
ATOM 551 C C . LEU A 1 71 ? 9.658 5.737 -0.375 1.00 98.38 71 LEU A C 1
ATOM 553 O O . LEU A 1 71 ? 8.836 6.513 0.124 1.00 98.38 71 LEU A O 1
ATOM 557 N N . VAL A 1 72 ? 9.854 5.629 -1.684 1.00 98.25 72 VAL A N 1
ATOM 558 C CA . VAL A 1 72 ? 9.083 6.351 -2.699 1.00 98.25 72 VAL A CA 1
ATOM 559 C C . VAL A 1 72 ? 8.580 5.380 -3.767 1.00 98.25 72 VAL A C 1
ATOM 561 O O . VAL A 1 72 ? 9.256 4.409 -4.115 1.00 98.25 72 VAL A O 1
ATOM 564 N N . LYS A 1 73 ? 7.382 5.637 -4.291 1.00 98.25 73 LYS A N 1
ATOM 565 C CA . LYS A 1 73 ? 6.770 4.865 -5.377 1.00 98.25 73 LYS A CA 1
ATOM 566 C C . LYS A 1 73 ? 6.408 5.791 -6.523 1.00 98.25 73 LYS A C 1
ATOM 568 O O . LYS A 1 73 ? 5.743 6.794 -6.299 1.00 98.25 73 LYS A O 1
ATOM 573 N N . VAL A 1 74 ? 6.830 5.453 -7.733 1.00 98.19 74 VAL A N 1
ATOM 574 C CA . VAL A 1 74 ? 6.570 6.239 -8.942 1.00 98.19 74 VAL A CA 1
ATOM 575 C C . VAL A 1 74 ? 5.511 5.533 -9.776 1.00 98.19 74 VAL A C 1
ATOM 577 O O . VAL A 1 74 ? 5.659 4.358 -10.111 1.00 98.19 74 VAL A O 1
ATOM 580 N N . LYS A 1 75 ? 4.435 6.242 -10.113 1.00 97.25 75 LYS A N 1
ATOM 581 C CA . LYS A 1 75 ? 3.480 5.760 -11.111 1.00 97.25 75 LYS A CA 1
ATOM 582 C C . LYS A 1 75 ? 4.152 5.743 -12.488 1.00 97.25 75 LYS A C 1
ATOM 584 O O . LYS A 1 75 ? 4.796 6.721 -12.859 1.00 97.25 75 LYS A O 1
ATOM 589 N N . ILE A 1 76 ? 4.002 4.640 -13.211 1.00 97.12 76 ILE A N 1
ATOM 590 C CA . ILE A 1 76 ? 4.463 4.453 -14.595 1.00 97.12 76 ILE A CA 1
ATOM 591 C C . ILE A 1 76 ? 3.277 4.017 -15.464 1.00 97.12 76 ILE A C 1
ATOM 593 O O . ILE A 1 76 ? 2.196 3.757 -14.936 1.00 97.12 76 ILE A O 1
ATOM 597 N N . GLY A 1 77 ? 3.459 3.946 -16.781 1.00 93.44 77 GLY A N 1
ATOM 598 C CA . GLY A 1 77 ? 2.353 3.740 -17.719 1.00 93.44 77 GLY A CA 1
ATOM 599 C C . GLY A 1 77 ? 2.065 4.965 -18.575 1.00 93.44 77 GLY A C 1
ATOM 600 O O . GLY A 1 77 ? 0.917 5.189 -18.962 1.00 93.44 77 GLY A O 1
ATOM 601 N N . SER A 1 78 ? 3.089 5.782 -18.834 1.00 88.69 78 SER A N 1
ATOM 602 C CA . SER A 1 78 ? 2.985 6.929 -19.736 1.00 88.69 78 SER A CA 1
ATOM 603 C C . SER A 1 78 ? 2.718 6.467 -21.175 1.00 88.69 78 SER A C 1
ATOM 605 O O . SER A 1 78 ? 2.886 5.295 -21.521 1.00 88.69 78 SER A O 1
ATOM 607 N N . ALA A 1 79 ? 2.330 7.398 -22.053 1.00 83.62 79 ALA A N 1
ATOM 608 C CA . ALA A 1 79 ? 2.080 7.084 -23.464 1.00 83.62 79 ALA A CA 1
ATOM 609 C C . ALA A 1 79 ? 3.315 6.478 -24.162 1.00 83.62 79 ALA A C 1
ATOM 611 O O . ALA A 1 79 ? 3.180 5.682 -25.095 1.00 83.62 79 ALA A O 1
ATOM 612 N N . HIS A 1 80 ? 4.517 6.829 -23.692 1.00 86.69 80 HIS A N 1
ATOM 613 C CA . HIS A 1 80 ? 5.786 6.345 -24.217 1.00 86.69 80 HIS A CA 1
ATOM 614 C C . HIS A 1 80 ? 6.680 5.794 -23.098 1.00 86.69 80 HIS A C 1
ATOM 616 O O . HIS A 1 80 ? 6.982 6.490 -22.135 1.00 86.69 80 HIS A O 1
ATOM 622 N N . ALA A 1 81 ? 7.184 4.567 -23.264 1.00 87.06 81 ALA A N 1
ATOM 623 C CA . ALA A 1 81 ? 8.029 3.897 -22.265 1.00 87.06 81 ALA A CA 1
ATOM 624 C C . ALA A 1 81 ? 9.316 4.675 -21.921 1.00 87.06 81 ALA A C 1
ATOM 626 O O . ALA A 1 81 ? 9.778 4.638 -20.784 1.00 87.06 81 ALA A O 1
ATOM 627 N N . ALA A 1 82 ? 9.873 5.418 -22.884 1.00 92.12 82 ALA A N 1
ATOM 628 C CA . ALA A 1 82 ? 11.028 6.285 -22.652 1.00 92.12 82 ALA A CA 1
ATOM 629 C C . ALA A 1 82 ? 10.745 7.362 -21.589 1.00 92.12 82 ALA A C 1
ATOM 631 O O . ALA A 1 82 ? 11.618 7.672 -20.783 1.00 92.12 82 ALA A O 1
ATOM 632 N N . GLU A 1 83 ? 9.518 7.887 -21.534 1.00 94.06 83 GLU A N 1
ATOM 633 C CA . GLU A 1 83 ? 9.129 8.874 -20.525 1.00 94.06 83 GLU A CA 1
ATOM 634 C C . GLU A 1 83 ? 9.126 8.256 -19.127 1.00 94.06 83 GLU A C 1
ATOM 636 O O . GLU A 1 83 ? 9.628 8.877 -18.192 1.00 94.06 83 GLU A O 1
ATOM 641 N N . ASP A 1 84 ? 8.640 7.020 -18.983 1.00 96.00 84 ASP A N 1
ATOM 642 C CA . ASP A 1 84 ? 8.659 6.305 -17.704 1.00 96.00 84 ASP A CA 1
ATOM 643 C C . ASP A 1 84 ? 10.094 6.072 -17.212 1.00 96.00 84 ASP A C 1
ATOM 645 O O . ASP A 1 84 ? 10.387 6.318 -16.040 1.00 96.00 84 ASP A O 1
ATOM 649 N N . ILE A 1 85 ? 11.009 5.673 -18.104 1.00 97.69 85 ILE A N 1
ATOM 650 C CA . ILE A 1 85 ? 12.436 5.502 -17.781 1.00 97.69 85 ILE A CA 1
ATOM 651 C C . ILE A 1 85 ? 13.030 6.820 -17.286 1.00 97.69 85 ILE A C 1
ATOM 653 O O . ILE A 1 85 ? 13.659 6.860 -16.229 1.00 97.69 85 ILE A O 1
ATOM 657 N N . GLU A 1 86 ? 12.806 7.911 -18.018 1.00 97.38 86 GLU A N 1
ATOM 658 C CA . GLU A 1 86 ? 13.345 9.221 -17.658 1.00 97.38 86 GLU A CA 1
ATOM 659 C C . GLU A 1 86 ? 12.722 9.782 -16.365 1.00 97.38 86 GLU A C 1
ATOM 661 O O . GLU A 1 86 ? 13.404 10.456 -15.587 1.00 97.38 86 GLU A O 1
ATOM 666 N N . ASN A 1 87 ? 11.448 9.487 -16.096 1.00 97.25 87 ASN A N 1
ATOM 667 C CA . ASN A 1 87 ? 10.769 9.869 -14.858 1.00 97.25 87 ASN A CA 1
ATOM 668 C C . ASN A 1 87 ? 11.335 9.112 -13.651 1.00 97.25 87 ASN A C 1
ATOM 670 O O . ASN A 1 87 ? 11.648 9.725 -12.626 1.00 97.25 87 ASN A O 1
ATOM 674 N N . VAL A 1 88 ? 11.523 7.794 -13.777 1.00 98.44 88 VAL A N 1
ATOM 675 C CA . VAL A 1 88 ? 12.137 6.967 -12.728 1.00 98.44 88 VAL A CA 1
ATOM 676 C C . VAL A 1 88 ? 13.590 7.387 -12.493 1.00 98.44 88 VAL A C 1
ATOM 678 O O . VAL A 1 88 ? 13.993 7.524 -11.336 1.00 98.44 88 VAL A O 1
ATOM 681 N N . ALA A 1 89 ? 14.350 7.664 -13.559 1.00 98.38 89 ALA A N 1
ATOM 682 C CA . ALA A 1 89 ? 15.721 8.163 -13.473 1.00 98.38 89 ALA A CA 1
ATOM 683 C C . ALA A 1 89 ? 15.798 9.478 -12.687 1.00 98.38 89 ALA A C 1
ATOM 685 O O . ALA A 1 89 ? 16.556 9.582 -11.726 1.00 98.38 89 ALA A O 1
ATOM 686 N N . ALA A 1 90 ? 14.954 10.456 -13.026 1.00 98.38 90 ALA A N 1
ATOM 687 C CA . ALA A 1 90 ? 14.947 11.750 -12.348 1.00 98.38 90 ALA A CA 1
ATOM 688 C C . ALA A 1 90 ? 14.578 11.647 -10.864 1.00 98.38 90 ALA A C 1
ATOM 690 O O . ALA A 1 90 ? 15.162 12.348 -10.034 1.00 98.38 90 ALA A O 1
ATOM 691 N N . VAL A 1 91 ? 13.629 10.772 -10.513 1.00 98.69 91 VAL A N 1
ATOM 692 C CA . VAL A 1 91 ? 13.306 10.507 -9.107 1.00 98.69 91 VAL A CA 1
ATOM 693 C C . VAL A 1 91 ? 14.487 9.830 -8.413 1.00 98.69 91 VAL A C 1
ATOM 695 O O . VAL A 1 91 ? 14.872 10.286 -7.339 1.00 98.69 91 VAL A O 1
ATOM 698 N N . ARG A 1 92 ? 15.105 8.805 -9.020 1.00 98.56 92 ARG A N 1
ATOM 699 C CA . ARG A 1 92 ? 16.286 8.124 -8.463 1.00 98.56 92 ARG A CA 1
ATOM 700 C C . ARG A 1 92 ? 17.438 9.100 -8.209 1.00 98.56 92 ARG A C 1
ATOM 702 O O . ARG A 1 92 ? 17.990 9.090 -7.110 1.00 98.56 92 ARG A O 1
ATOM 709 N N . ASP A 1 93 ? 17.757 9.959 -9.170 1.00 98.44 93 ASP A N 1
ATOM 710 C CA . ASP A 1 93 ? 18.805 10.977 -9.038 1.00 98.44 93 ASP A CA 1
ATOM 711 C C . ASP A 1 93 ? 18.494 11.968 -7.911 1.00 98.44 93 ASP A C 1
ATOM 713 O O . ASP A 1 93 ? 19.381 12.378 -7.162 1.00 98.44 93 ASP A O 1
ATOM 717 N N . ALA A 1 94 ? 17.219 12.329 -7.750 1.00 98.44 94 ALA A N 1
ATOM 718 C CA . ALA A 1 94 ? 16.774 13.245 -6.710 1.00 98.44 94 ALA A CA 1
ATOM 719 C C . ALA A 1 94 ? 16.859 12.655 -5.296 1.00 98.44 94 ALA A C 1
ATOM 721 O O . ALA A 1 94 ? 17.097 13.408 -4.349 1.00 98.44 94 ALA A O 1
ATOM 722 N N . VAL A 1 95 ? 16.635 11.343 -5.146 1.00 98.31 95 VAL A N 1
ATOM 723 C CA . VAL A 1 95 ? 16.576 10.687 -3.830 1.00 98.31 95 VAL A CA 1
ATOM 724 C C . VAL A 1 95 ? 17.851 9.948 -3.428 1.00 98.31 95 VAL A C 1
ATOM 726 O O . VAL A 1 95 ? 18.041 9.650 -2.249 1.00 98.31 95 VAL A O 1
ATOM 729 N N . GLY A 1 96 ? 18.737 9.670 -4.383 1.00 98.00 96 GLY A N 1
ATOM 730 C CA . GLY A 1 96 ? 19.960 8.908 -4.163 1.00 98.00 96 GLY A CA 1
ATOM 731 C C . GLY A 1 96 ? 19.737 7.388 -4.106 1.00 98.00 96 GLY A C 1
ATOM 732 O O . GLY A 1 96 ? 18.606 6.902 -4.198 1.00 98.00 96 GLY A O 1
ATOM 733 N N . PRO A 1 97 ? 20.820 6.601 -3.982 1.00 97.25 97 PRO A N 1
ATOM 734 C CA . PRO A 1 97 ? 20.770 5.143 -4.120 1.00 97.25 97 PRO A CA 1
ATOM 735 C C . PRO A 1 97 ? 20.189 4.408 -2.902 1.00 97.25 97 PRO A C 1
ATOM 737 O O . PRO A 1 97 ? 19.690 3.300 -3.063 1.00 97.25 97 PRO A O 1
ATOM 740 N N . GLU A 1 98 ? 20.221 5.015 -1.712 1.00 96.69 98 GLU A N 1
ATOM 741 C CA . GLU A 1 98 ? 19.822 4.367 -0.447 1.00 96.69 98 GLU A CA 1
ATOM 742 C C . GLU A 1 98 ? 18.308 4.393 -0.186 1.00 96.69 98 GLU A C 1
ATOM 744 O O . GLU A 1 98 ? 17.806 3.696 0.693 1.00 96.69 98 GLU A O 1
ATOM 749 N N . VAL A 1 99 ? 17.565 5.228 -0.914 1.00 98.44 99 VAL A N 1
ATOM 750 C CA . VAL A 1 99 ? 16.111 5.347 -0.761 1.00 98.44 99 VAL A CA 1
ATOM 751 C C . VAL A 1 99 ? 15.438 4.204 -1.513 1.00 98.44 99 VAL A C 1
ATOM 753 O O . VAL A 1 99 ? 15.734 3.970 -2.689 1.00 98.44 99 VAL A O 1
ATOM 756 N N . GLY A 1 100 ? 14.507 3.510 -0.860 1.00 98.56 100 GLY A N 1
ATOM 757 C CA . GLY A 1 100 ? 13.723 2.459 -1.500 1.00 98.56 100 GLY A CA 1
ATOM 758 C C . GLY A 1 100 ? 12.862 3.049 -2.612 1.00 98.56 100 GLY A C 1
ATOM 759 O O . GLY A 1 100 ? 12.042 3.933 -2.359 1.00 98.56 100 GLY A O 1
ATOM 760 N N . LEU A 1 101 ? 13.060 2.584 -3.845 1.00 98.75 101 LEU A N 1
ATOM 761 C CA . LEU A 1 101 ? 12.340 3.060 -5.027 1.00 98.75 101 LEU A CA 1
ATOM 762 C C . LEU A 1 101 ? 11.493 1.934 -5.593 1.00 98.75 101 LEU A C 1
ATOM 764 O O . LEU A 1 101 ? 11.967 0.814 -5.774 1.00 98.75 101 LEU A O 1
ATOM 768 N N . ARG A 1 102 ? 10.235 2.242 -5.875 1.00 98.62 102 ARG A N 1
ATOM 769 C CA . ARG A 1 102 ? 9.233 1.295 -6.365 1.00 98.62 102 ARG A CA 1
ATOM 770 C C . ARG A 1 102 ? 8.522 1.900 -7.557 1.00 98.62 102 ARG A C 1
ATOM 772 O O . ARG A 1 102 ? 8.467 3.125 -7.675 1.00 98.62 102 ARG A O 1
ATOM 779 N N . VAL A 1 103 ? 7.939 1.059 -8.397 1.00 98.62 103 VAL A N 1
ATOM 780 C CA . VAL A 1 103 ? 7.090 1.520 -9.500 1.00 98.62 103 VAL A CA 1
ATOM 781 C C . VAL A 1 103 ? 5.735 0.837 -9.467 1.00 98.62 103 VAL A C 1
ATOM 783 O O . VAL A 1 103 ? 5.618 -0.275 -8.958 1.00 98.62 103 VAL A O 1
ATOM 786 N N . ASP A 1 104 ? 4.721 1.509 -9.994 1.00 98.06 104 ASP A N 1
ATOM 787 C CA . ASP A 1 104 ? 3.342 1.024 -10.044 1.00 98.06 104 ASP A CA 1
ATOM 788 C C . ASP A 1 104 ? 2.731 1.362 -11.399 1.00 98.06 104 ASP A C 1
ATOM 790 O O . ASP A 1 104 ? 2.630 2.537 -11.754 1.00 98.06 104 ASP A O 1
ATOM 794 N N . ALA A 1 105 ? 2.391 0.319 -12.159 1.00 97.25 105 ALA A N 1
ATOM 795 C CA . ALA A 1 105 ? 1.927 0.431 -13.538 1.00 97.25 105 ALA A CA 1
ATOM 796 C C . ALA A 1 105 ? 0.407 0.300 -13.692 1.00 97.25 105 ALA A C 1
ATOM 798 O O . ALA A 1 105 ? -0.096 0.433 -14.801 1.00 97.25 105 ALA A O 1
ATOM 799 N N . ASN A 1 106 ? -0.330 -0.017 -12.623 1.00 96.06 106 ASN A N 1
ATOM 800 C CA . ASN A 1 106 ? -1.789 -0.202 -12.656 1.00 96.06 106 ASN A CA 1
ATOM 801 C C . ASN A 1 106 ? -2.303 -1.110 -13.792 1.00 96.06 106 ASN A C 1
ATOM 803 O O . ASN A 1 106 ? -3.363 -0.882 -14.376 1.00 96.06 106 ASN A O 1
ATOM 807 N N . GLY A 1 107 ? -1.532 -2.146 -14.118 1.00 96.50 107 GLY A N 1
ATOM 808 C CA . GLY A 1 107 ? -1.886 -3.197 -15.066 1.00 96.50 107 GLY A CA 1
ATOM 809 C C . GLY A 1 107 ? -1.960 -2.766 -16.528 1.00 96.50 107 GLY A C 1
ATOM 810 O O . GLY A 1 107 ? -2.630 -3.437 -17.312 1.00 96.50 107 GLY A O 1
ATOM 811 N N . VAL A 1 108 ? -1.318 -1.658 -16.905 1.00 95.81 108 VAL A N 1
ATOM 812 C CA . VAL A 1 108 ? -1.460 -1.086 -18.256 1.00 95.81 108 VAL A CA 1
ATOM 813 C C . VAL A 1 108 ? -0.607 -1.766 -19.327 1.00 95.81 108 VAL A C 1
ATOM 815 O O . VAL A 1 108 ? -0.864 -1.561 -20.513 1.00 95.81 108 VAL A O 1
ATOM 818 N N . PHE A 1 109 ? 0.399 -2.563 -18.954 1.00 96.19 109 PHE A N 1
ATOM 819 C CA . PHE A 1 109 ? 1.330 -3.138 -19.924 1.00 96.19 109 PHE A CA 1
ATOM 820 C C . PHE A 1 109 ? 0.944 -4.551 -20.368 1.00 96.19 109 PHE A C 1
ATOM 822 O O . PHE A 1 109 ? 0.396 -5.353 -19.610 1.00 96.19 109 PHE A O 1
ATOM 829 N N . GLY A 1 110 ? 1.310 -4.877 -21.609 1.00 95.75 110 GLY A N 1
ATOM 830 C CA . GLY A 1 110 ? 1.446 -6.263 -22.059 1.00 95.75 110 GLY A CA 1
ATOM 831 C C . GLY A 1 110 ? 2.790 -6.864 -21.635 1.00 95.75 110 GLY A C 1
ATOM 832 O O . GLY A 1 110 ? 3.732 -6.135 -21.321 1.00 95.75 110 GLY A O 1
ATOM 833 N N . PHE A 1 111 ? 2.901 -8.195 -21.667 1.00 97.12 111 PHE A N 1
ATOM 834 C CA . PHE A 1 111 ? 4.082 -8.926 -21.190 1.00 97.12 111 PHE A CA 1
ATOM 835 C C . PHE A 1 111 ? 5.411 -8.439 -21.796 1.00 97.12 111 PHE A C 1
ATOM 837 O O . PHE A 1 111 ? 6.319 -8.069 -21.052 1.00 97.12 111 PHE A O 1
ATOM 844 N N . ASP A 1 112 ? 5.532 -8.402 -23.129 1.00 96.44 112 ASP A N 1
ATOM 845 C CA . ASP A 1 112 ? 6.797 -8.044 -23.792 1.00 96.44 112 ASP A CA 1
ATOM 846 C C . ASP A 1 112 ? 7.200 -6.589 -23.518 1.00 96.44 112 ASP A C 1
ATOM 848 O O . ASP A 1 112 ? 8.374 -6.294 -23.290 1.00 96.44 112 ASP A O 1
ATOM 852 N N . GLN A 1 113 ? 6.213 -5.688 -23.484 1.00 95.94 113 GLN A N 1
ATOM 853 C CA . GLN A 1 113 ? 6.415 -4.280 -23.146 1.00 95.94 113 GLN A CA 1
ATOM 854 C C . GLN A 1 113 ? 6.907 -4.127 -21.704 1.00 95.94 113 GLN A C 1
ATOM 856 O O . GLN A 1 113 ? 7.889 -3.425 -21.467 1.00 95.94 113 GLN A O 1
ATOM 861 N N . ALA A 1 114 ? 6.258 -4.807 -20.754 1.00 97.12 114 ALA A N 1
ATOM 862 C CA . ALA A 1 114 ? 6.665 -4.792 -19.356 1.00 97.12 114 ALA A CA 1
ATOM 863 C C . ALA A 1 114 ? 8.082 -5.352 -19.188 1.00 97.12 114 ALA A C 1
ATOM 865 O O . ALA A 1 114 ? 8.911 -4.728 -18.535 1.00 97.12 114 ALA A O 1
ATOM 866 N N . LEU A 1 115 ? 8.399 -6.492 -19.811 1.00 97.88 115 LEU A N 1
ATOM 867 C CA . LEU A 1 115 ? 9.723 -7.103 -19.699 1.00 97.88 115 LEU A CA 1
ATOM 868 C C . LEU A 1 115 ? 10.829 -6.196 -20.258 1.00 97.88 115 LEU A C 1
ATOM 870 O O . LEU A 1 115 ? 11.888 -6.082 -19.641 1.00 97.88 115 LEU A O 1
ATOM 874 N N . ALA A 1 116 ? 10.595 -5.558 -21.409 1.00 97.25 116 ALA A N 1
ATOM 875 C CA . ALA A 1 116 ? 11.540 -4.606 -21.985 1.00 97.25 116 ALA A CA 1
ATOM 876 C C . ALA A 1 116 ? 11.758 -3.406 -21.049 1.00 97.25 116 ALA A C 1
ATOM 878 O O . ALA A 1 116 ? 12.895 -3.126 -20.674 1.00 97.25 116 ALA A O 1
ATOM 879 N N . LEU A 1 117 ? 10.673 -2.780 -20.582 1.00 97.44 117 LEU A N 1
ATOM 880 C CA . LEU A 1 117 ? 10.744 -1.642 -19.668 1.00 97.44 117 LEU A CA 1
ATOM 881 C C . LEU A 1 117 ? 11.468 -1.997 -18.361 1.00 97.44 117 LEU A C 1
ATOM 883 O O . LEU A 1 117 ? 12.329 -1.252 -17.908 1.00 97.44 117 LEU A O 1
ATOM 887 N N . LEU A 1 118 ? 11.171 -3.151 -17.757 1.00 97.25 118 LEU A N 1
ATOM 888 C CA . LEU A 1 118 ? 11.810 -3.567 -16.505 1.00 97.25 118 LEU A CA 1
ATOM 889 C C . LEU A 1 118 ? 13.313 -3.835 -16.662 1.00 97.25 118 LEU A C 1
ATOM 891 O O . LEU A 1 118 ? 14.072 -3.588 -15.725 1.00 97.25 118 LEU A O 1
ATOM 895 N N . ARG A 1 119 ? 13.765 -4.278 -17.841 1.00 97.06 119 ARG A N 1
ATOM 896 C CA . ARG A 1 119 ? 15.202 -4.383 -18.143 1.00 97.06 119 ARG A CA 1
ATOM 897 C C . ARG A 1 119 ? 15.858 -3.011 -18.197 1.00 97.06 119 ARG A C 1
ATOM 899 O O . ARG A 1 119 ? 16.908 -2.833 -17.579 1.00 97.06 119 ARG A O 1
ATOM 906 N N . ASP A 1 120 ? 15.218 -2.049 -18.851 1.00 97.56 120 ASP A N 1
ATOM 907 C CA . ASP A 1 120 ? 15.728 -0.678 -18.934 1.00 97.56 120 ASP A CA 1
ATOM 908 C C . ASP A 1 120 ? 15.712 0.029 -17.570 1.00 97.56 120 ASP A C 1
ATOM 910 O O . ASP A 1 120 ? 16.584 0.847 -17.281 1.00 97.56 120 ASP A O 1
ATOM 914 N N . LEU A 1 121 ? 14.773 -0.332 -16.687 1.00 98.00 121 LEU A N 1
ATOM 915 C CA . LEU A 1 121 ? 14.702 0.180 -15.316 1.00 98.00 121 LEU A CA 1
ATOM 916 C C . LEU A 1 121 ? 15.650 -0.528 -14.330 1.00 98.00 121 LEU A C 1
ATOM 918 O O . LEU A 1 121 ? 15.840 -0.044 -13.209 1.00 98.00 121 LEU A O 1
ATOM 922 N N . SER A 1 122 ? 16.269 -1.650 -14.715 1.00 97.25 122 SER A N 1
ATOM 923 C CA . SER A 1 122 ? 17.151 -2.430 -13.831 1.00 97.25 122 SER A CA 1
ATOM 924 C C . SER A 1 122 ? 18.310 -1.633 -13.200 1.00 97.25 122 SER A C 1
ATOM 926 O O . SER A 1 122 ? 18.585 -1.863 -12.015 1.00 97.25 122 SER A O 1
ATOM 928 N N . PRO A 1 123 ? 18.947 -0.642 -13.871 1.00 97.25 123 PRO A N 1
ATOM 929 C CA . PRO A 1 123 ? 20.007 0.157 -13.254 1.00 97.25 123 PRO A CA 1
ATOM 930 C C . PRO A 1 123 ? 19.537 0.976 -12.043 1.00 97.25 123 PRO A C 1
ATOM 932 O O . PRO A 1 123 ? 20.350 1.310 -11.179 1.00 97.25 123 PRO A O 1
ATOM 935 N N . PHE A 1 124 ? 18.235 1.269 -11.934 1.00 98.12 124 PHE A N 1
ATOM 936 C CA . PHE A 1 124 ? 17.669 2.067 -10.841 1.00 98.12 124 PHE A CA 1
ATOM 937 C C . PHE A 1 124 ? 17.386 1.265 -9.566 1.00 98.12 124 PHE A C 1
ATOM 939 O O . PHE A 1 124 ? 16.959 1.866 -8.574 1.00 98.12 124 PHE A O 1
ATOM 946 N N . LYS A 1 125 ? 17.648 -0.054 -9.569 1.00 97.56 125 LYS A N 1
ATOM 947 C CA . LYS A 1 125 ? 17.545 -0.948 -8.399 1.00 97.56 125 LYS A CA 1
ATOM 948 C C . LYS A 1 125 ? 16.201 -0.807 -7.678 1.00 97.56 125 LYS A C 1
ATOM 950 O O . LYS A 1 125 ? 16.138 -0.385 -6.524 1.00 97.56 125 LYS A O 1
ATOM 955 N N . LEU A 1 126 ? 15.122 -1.088 -8.402 1.00 98.50 126 LEU A N 1
ATOM 956 C CA . LEU A 1 126 ? 13.769 -1.060 -7.853 1.00 98.50 126 LEU A CA 1
ATOM 957 C C . LEU A 1 126 ? 13.597 -2.151 -6.782 1.00 98.50 126 LEU A C 1
ATOM 959 O O . LEU A 1 126 ? 14.075 -3.268 -6.959 1.00 98.50 126 LEU A O 1
ATOM 963 N N . GLU A 1 127 ? 12.893 -1.846 -5.690 1.00 98.44 127 GLU A N 1
ATOM 964 C CA . GLU A 1 127 ? 12.559 -2.835 -4.652 1.00 98.44 127 GLU A CA 1
ATOM 965 C C . GLU A 1 127 ? 11.415 -3.759 -5.080 1.00 98.44 127 GLU A C 1
ATOM 967 O O . GLU A 1 127 ? 11.384 -4.925 -4.690 1.00 98.44 127 GLU A O 1
ATOM 972 N N . LEU A 1 128 ? 10.451 -3.228 -5.839 1.00 98.44 128 LEU A N 1
ATOM 973 C CA . LEU A 1 128 ? 9.316 -3.971 -6.383 1.00 98.44 128 LEU A CA 1
ATOM 974 C C . LEU A 1 128 ? 8.660 -3.233 -7.555 1.00 98.44 128 LEU A C 1
ATOM 976 O O . LEU A 1 128 ? 8.816 -2.015 -7.711 1.00 98.44 128 LEU A O 1
ATOM 980 N N . VAL A 1 129 ? 7.869 -3.988 -8.317 1.00 98.56 129 VAL A N 1
ATOM 981 C CA . VAL A 1 129 ? 6.974 -3.512 -9.380 1.00 98.56 129 VAL A CA 1
ATOM 982 C C . VAL A 1 129 ? 5.540 -3.901 -9.021 1.00 98.56 129 VAL A C 1
ATOM 984 O O . VAL A 1 129 ? 5.226 -5.087 -8.896 1.00 98.56 129 VAL A O 1
ATOM 987 N N . GLU A 1 130 ? 4.669 -2.912 -8.849 1.00 98.50 130 GLU A N 1
ATOM 988 C CA . GLU A 1 130 ? 3.242 -3.101 -8.584 1.00 98.50 130 GLU A CA 1
ATOM 989 C C . GLU A 1 130 ? 2.464 -3.254 -9.893 1.00 98.50 130 GLU A C 1
ATOM 991 O O . GLU A 1 130 ? 2.597 -2.429 -10.799 1.00 98.50 130 GLU A O 1
ATOM 996 N N . GLN A 1 131 ? 1.691 -4.342 -9.969 1.00 97.88 131 GLN A N 1
ATOM 997 C CA . GLN A 1 131 ? 0.794 -4.723 -11.062 1.00 97.88 131 GLN A CA 1
ATOM 998 C C . GLN A 1 131 ? 1.282 -4.280 -12.462 1.00 97.88 131 GLN A C 1
ATOM 1000 O O . GLN A 1 131 ? 0.693 -3.382 -13.057 1.00 97.88 131 GLN A O 1
ATOM 1005 N N . PRO A 1 132 ? 2.341 -4.887 -13.032 1.00 97.56 132 PRO A N 1
ATOM 1006 C CA . PRO A 1 132 ? 2.787 -4.539 -14.382 1.00 97.56 132 PRO A CA 1
ATOM 1007 C C . PRO A 1 132 ? 1.748 -4.894 -15.454 1.00 97.56 132 PRO A C 1
ATOM 1009 O O . PRO A 1 132 ? 1.537 -4.115 -16.380 1.00 97.56 132 PRO A O 1
ATOM 1012 N N . LEU A 1 133 ? 1.097 -6.055 -15.322 1.00 97.88 133 LEU A N 1
ATOM 1013 C CA . LEU A 1 133 ? 0.196 -6.613 -16.334 1.00 97.88 133 LEU A CA 1
ATOM 1014 C C . LEU A 1 133 ? -1.272 -6.521 -15.926 1.00 97.88 133 LEU A C 1
ATOM 1016 O O . LEU A 1 133 ? -1.596 -6.446 -14.740 1.00 97.88 133 LEU A O 1
ATOM 1020 N N . GLY A 1 134 ? -2.167 -6.572 -16.909 1.00 94.12 134 GLY A N 1
ATOM 1021 C CA . GLY A 1 134 ? -3.610 -6.570 -16.675 1.00 94.12 134 GLY A CA 1
ATOM 1022 C C . GLY A 1 134 ? -4.106 -7.773 -15.856 1.00 94.12 134 GLY A C 1
ATOM 1023 O O . GLY A 1 134 ? -3.471 -8.824 -15.794 1.00 94.12 134 GLY A O 1
ATOM 1024 N N . LEU A 1 135 ? -5.297 -7.627 -15.265 1.00 87.88 135 LEU A N 1
ATOM 1025 C CA . LEU A 1 135 ? -5.932 -8.578 -14.333 1.00 87.88 135 LEU A CA 1
ATOM 1026 C C . LEU A 1 135 ? -5.962 -10.052 -14.772 1.00 87.88 135 LEU A C 1
ATOM 1028 O O . LEU A 1 135 ? -5.988 -10.942 -13.927 1.00 87.88 135 LEU A O 1
ATOM 1032 N N . GLY A 1 136 ? -6.032 -10.313 -16.077 1.00 79.88 136 GLY A N 1
ATOM 1033 C CA . GLY A 1 136 ? -6.179 -11.665 -16.616 1.00 79.88 136 GLY A CA 1
ATOM 1034 C C . GLY A 1 136 ? -4.868 -12.429 -16.801 1.00 79.88 136 GLY A C 1
ATOM 1035 O O . GLY A 1 136 ? -4.910 -13.644 -16.977 1.00 79.88 136 GLY A O 1
ATOM 1036 N N . ASP A 1 137 ? -3.716 -11.755 -16.771 1.00 95.38 137 ASP A N 1
ATOM 1037 C CA . ASP A 1 137 ? -2.446 -12.340 -17.216 1.00 95.38 137 ASP A CA 1
ATOM 1038 C C . ASP A 1 137 ? -1.573 -12.837 -16.053 1.00 95.38 137 ASP A C 1
ATOM 1040 O O . ASP A 1 137 ? -0.456 -12.372 -15.819 1.00 95.38 137 ASP A O 1
ATOM 1044 N N . LEU A 1 138 ? -2.096 -13.797 -15.284 1.00 97.44 138 LEU A N 1
ATOM 1045 C CA . LEU A 1 138 ? -1.351 -14.388 -14.165 1.00 97.44 138 LEU A CA 1
ATOM 1046 C C . LEU A 1 138 ? -0.160 -15.235 -14.630 1.00 97.44 138 LEU A C 1
ATOM 1048 O O . LEU A 1 138 ? 0.853 -15.300 -13.935 1.00 97.44 138 LEU A O 1
ATOM 1052 N N . ASP A 1 139 ? -0.268 -15.871 -15.797 1.00 97.81 139 ASP A N 1
ATOM 1053 C CA . ASP A 1 139 ? 0.823 -16.667 -16.365 1.00 97.81 139 ASP A CA 1
ATOM 1054 C C . ASP A 1 139 ? 1.966 -15.758 -16.842 1.00 97.81 139 ASP A C 1
ATOM 1056 O O . ASP A 1 139 ? 3.137 -16.043 -16.578 1.00 97.81 139 ASP A O 1
ATOM 1060 N N . GLY A 1 140 ? 1.642 -14.615 -17.456 1.00 97.94 140 GLY A N 1
ATOM 1061 C CA . GLY A 1 140 ? 2.603 -13.562 -17.768 1.00 97.94 140 GLY A CA 1
ATO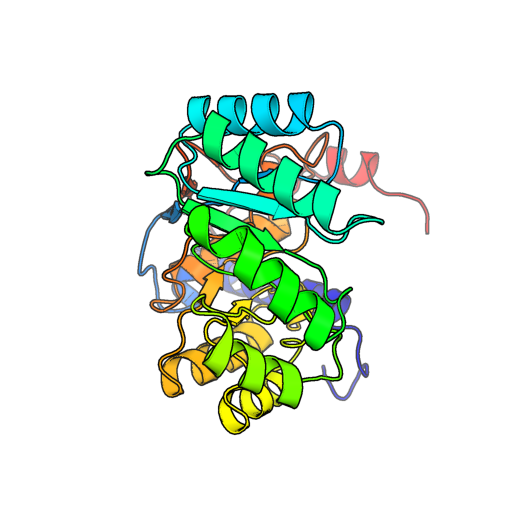M 1062 C C . GLY A 1 140 ? 3.244 -12.972 -16.514 1.00 97.94 140 GLY A C 1
ATOM 1063 O O . GLY A 1 140 ? 4.459 -12.789 -16.489 1.00 97.94 140 GLY A O 1
ATOM 1064 N N . MET A 1 141 ? 2.474 -12.750 -15.441 1.00 97.88 141 MET A N 1
ATOM 1065 C CA . MET A 1 141 ? 3.010 -12.289 -14.151 1.00 97.88 141 MET A CA 1
ATOM 1066 C C . MET A 1 141 ? 4.009 -13.289 -13.555 1.00 97.88 141 MET A C 1
ATOM 1068 O O . MET A 1 141 ? 5.099 -12.890 -13.145 1.00 97.88 141 MET A O 1
ATOM 1072 N N . ALA A 1 142 ? 3.681 -14.587 -13.552 1.00 98.38 142 ALA A N 1
ATOM 1073 C CA . ALA A 1 142 ? 4.592 -15.639 -13.098 1.00 98.38 142 ALA A CA 1
ATOM 1074 C C . ALA A 1 142 ? 5.880 -15.667 -13.936 1.00 98.38 142 ALA A C 1
ATOM 1076 O O . ALA A 1 142 ? 6.984 -15.701 -13.395 1.00 98.38 142 ALA A O 1
ATOM 1077 N N . ARG A 1 143 ? 5.752 -15.550 -15.262 1.00 98.25 143 ARG A N 1
ATOM 1078 C CA . ARG A 1 143 ? 6.905 -15.497 -16.165 1.00 98.25 143 ARG A CA 1
ATOM 1079 C C . ARG A 1 143 ? 7.737 -14.219 -15.996 1.00 98.25 143 ARG A C 1
ATOM 1081 O O . ARG A 1 143 ? 8.954 -14.268 -16.142 1.00 98.25 143 ARG A O 1
ATOM 1088 N N . LEU A 1 144 ? 7.125 -13.078 -15.666 1.00 97.94 144 LEU A N 1
ATOM 1089 C CA . LEU A 1 144 ? 7.857 -11.848 -15.342 1.00 97.94 144 LEU A CA 1
ATOM 1090 C C . LEU A 1 144 ? 8.679 -12.005 -14.065 1.00 97.94 144 LEU A C 1
ATOM 1092 O O . LEU A 1 144 ? 9.825 -11.568 -14.048 1.00 97.94 144 LEU A O 1
ATOM 1096 N N . ILE A 1 145 ? 8.141 -12.656 -13.031 1.00 97.88 145 ILE A N 1
ATOM 1097 C CA . ILE A 1 145 ? 8.879 -12.929 -11.787 1.00 97.88 145 ILE A CA 1
ATOM 1098 C C . ILE A 1 145 ? 10.173 -13.703 -12.074 1.00 97.88 145 ILE A C 1
ATOM 1100 O O . ILE A 1 145 ? 11.211 -13.403 -11.488 1.00 97.88 145 ILE A O 1
ATOM 1104 N N . GLU A 1 146 ? 10.136 -14.656 -13.006 1.00 97.81 146 GLU A N 1
ATOM 1105 C CA . GLU A 1 146 ? 11.312 -15.444 -13.396 1.00 97.81 146 GLU A CA 1
ATOM 1106 C C . GLU A 1 146 ? 12.356 -14.638 -14.188 1.00 97.81 146 GLU A C 1
ATOM 1108 O O . GLU A 1 146 ? 13.545 -14.952 -14.132 1.00 97.81 146 GLU A O 1
ATOM 1113 N N . LEU A 1 147 ? 11.936 -13.611 -14.937 1.00 97.88 147 LEU A N 1
ATOM 1114 C CA . LEU A 1 147 ? 12.778 -12.945 -15.941 1.00 97.88 147 LEU A CA 1
ATOM 1115 C C . LEU A 1 147 ? 13.204 -11.516 -15.588 1.00 97.88 147 LEU A C 1
ATOM 1117 O O . LEU A 1 147 ? 14.222 -11.052 -16.102 1.00 97.88 147 LEU A O 1
ATOM 1121 N N . ALA A 1 148 ? 12.424 -10.797 -14.781 1.00 94.31 148 ALA A N 1
ATOM 1122 C CA . ALA A 1 148 ? 12.593 -9.359 -14.576 1.00 94.31 148 ALA A CA 1
ATOM 1123 C C . ALA A 1 148 ? 13.697 -9.008 -13.566 1.00 94.31 148 ALA A C 1
ATOM 1125 O O . ALA A 1 148 ? 14.188 -7.883 -13.568 1.00 94.31 148 ALA A O 1
ATOM 1126 N N . GLY A 1 149 ? 14.087 -9.946 -12.693 1.00 95.12 149 GLY A N 1
ATOM 1127 C CA . GLY A 1 149 ? 15.106 -9.707 -11.663 1.00 95.12 149 GLY A CA 1
ATOM 1128 C C . GLY A 1 149 ? 14.675 -8.737 -10.551 1.00 95.12 149 GLY A C 1
ATOM 1129 O O . GLY A 1 149 ? 15.514 -8.297 -9.770 1.00 95.12 149 GLY A O 1
ATOM 1130 N N . VAL A 1 150 ? 13.380 -8.416 -10.468 1.00 97.88 150 VAL A N 1
ATOM 1131 C CA . VAL A 1 150 ? 12.762 -7.548 -9.457 1.00 97.88 150 VAL A CA 1
ATOM 1132 C C . VAL A 1 150 ? 11.458 -8.195 -8.960 1.00 97.88 150 VAL A C 1
ATOM 1134 O O . VAL A 1 150 ? 10.736 -8.780 -9.771 1.00 97.88 150 VAL A O 1
ATOM 1137 N N . PRO A 1 151 ? 11.130 -8.123 -7.654 1.00 98.31 151 PRO A N 1
ATOM 1138 C CA . PRO A 1 151 ? 9.877 -8.655 -7.127 1.00 98.31 151 PRO A CA 1
ATOM 1139 C C . PRO A 1 151 ? 8.644 -8.043 -7.794 1.00 98.31 151 PRO A C 1
ATOM 1141 O O . PRO A 1 151 ? 8.534 -6.821 -7.924 1.00 98.31 151 PRO A O 1
ATOM 1144 N N . ILE A 1 152 ? 7.681 -8.894 -8.147 1.00 98.50 152 ILE A N 1
ATOM 1145 C CA . ILE A 1 152 ? 6.397 -8.458 -8.697 1.00 98.50 152 ILE A CA 1
ATOM 1146 C C . ILE A 1 152 ? 5.321 -8.554 -7.615 1.00 98.50 152 ILE A C 1
ATOM 1148 O O . ILE A 1 152 ? 5.143 -9.595 -6.972 1.00 98.50 152 ILE A O 1
ATOM 1152 N N . MET A 1 153 ? 4.594 -7.458 -7.429 1.00 98.38 153 MET A N 1
ATOM 1153 C CA . MET A 1 153 ? 3.520 -7.324 -6.455 1.00 98.38 153 MET A CA 1
ATOM 1154 C C . MET A 1 153 ? 2.189 -7.110 -7.181 1.00 98.38 153 MET A C 1
ATOM 1156 O O . MET A 1 153 ? 1.906 -5.994 -7.614 1.00 98.38 153 MET A O 1
ATOM 1160 N N . PRO A 1 154 ? 1.345 -8.141 -7.328 1.00 97.25 154 PRO A N 1
ATOM 1161 C CA . PRO A 1 154 ? -0.006 -7.931 -7.816 1.00 97.25 154 PRO A CA 1
ATOM 1162 C C . PRO A 1 154 ? -0.806 -7.087 -6.818 1.00 97.25 154 PRO A C 1
ATOM 1164 O O . PRO A 1 154 ? -0.856 -7.402 -5.624 1.00 97.25 154 PRO A O 1
ATOM 1167 N N . ASP A 1 155 ? -1.447 -6.038 -7.326 1.00 95.62 155 ASP A N 1
ATOM 1168 C CA . ASP A 1 155 ? -2.439 -5.250 -6.605 1.00 95.62 155 ASP A CA 1
ATOM 1169 C C . ASP A 1 155 ? -3.826 -5.625 -7.121 1.00 95.62 155 ASP A C 1
ATOM 1171 O O . ASP A 1 155 ? -4.536 -6.391 -6.469 1.00 95.62 155 ASP A O 1
ATOM 1175 N N . GLU A 1 156 ? -4.223 -5.155 -8.300 1.00 95.38 156 GLU A N 1
ATOM 1176 C CA . GLU A 1 156 ? -5.544 -5.388 -8.877 1.00 95.38 156 GLU A CA 1
ATOM 1177 C C . GLU A 1 156 ? -5.873 -6.895 -8.966 1.00 95.38 156 GLU A C 1
ATOM 1179 O O . GLU A 1 156 ? -6.999 -7.293 -8.657 1.00 95.38 156 GLU A O 1
ATOM 1184 N N . SER A 1 157 ? -4.893 -7.756 -9.280 1.00 97.06 157 SER A N 1
ATOM 1185 C CA . SER A 1 157 ? -5.102 -9.219 -9.345 1.00 97.06 157 SER A CA 1
ATOM 1186 C C . SER A 1 157 ? -5.303 -9.880 -7.974 1.00 97.06 157 SER A C 1
ATOM 1188 O O . SER A 1 157 ? -5.846 -10.981 -7.882 1.00 97.06 157 SER A O 1
ATOM 1190 N N . LEU A 1 158 ? -4.898 -9.222 -6.885 1.00 97.19 158 LEU A N 1
ATOM 1191 C CA . LEU A 1 158 ? -5.190 -9.649 -5.520 1.00 97.19 158 LEU A CA 1
ATOM 1192 C C . LEU A 1 158 ? -6.459 -8.940 -5.030 1.00 97.19 158 LEU A C 1
ATOM 1194 O O . LEU A 1 158 ? -6.395 -7.894 -4.384 1.00 97.19 158 LEU A O 1
ATOM 1198 N N . HIS A 1 159 ? -7.627 -9.517 -5.303 1.00 94.44 159 HIS A N 1
ATOM 1199 C CA . HIS A 1 159 ? -8.927 -8.920 -4.968 1.00 94.44 159 HIS A CA 1
ATOM 1200 C C . HIS A 1 159 ? -9.799 -9.787 -4.045 1.00 94.44 159 HIS A C 1
ATOM 1202 O O . HIS A 1 159 ? -10.854 -9.342 -3.603 1.00 94.44 159 HIS A O 1
ATOM 1208 N N . SER A 1 160 ? -9.393 -11.022 -3.742 1.00 95.06 160 SER A N 1
ATOM 1209 C CA . SER A 1 160 ? -10.142 -11.943 -2.877 1.00 95.06 160 SER A CA 1
ATOM 1210 C C . SER A 1 160 ? -9.229 -13.021 -2.275 1.00 95.06 160 SER A C 1
ATOM 1212 O O . SER A 1 160 ? -8.121 -13.233 -2.774 1.00 95.06 160 SER A O 1
ATOM 1214 N N . PRO A 1 161 ? -9.663 -13.741 -1.225 1.00 96.25 161 PRO A N 1
ATOM 1215 C CA . PRO A 1 161 ? -8.967 -14.943 -0.759 1.00 96.25 161 PRO A CA 1
ATOM 1216 C C . PRO A 1 161 ? -8.790 -15.998 -1.861 1.00 96.25 161 PRO A C 1
ATOM 1218 O O . PRO A 1 161 ? -7.765 -16.670 -1.924 1.00 96.25 161 PRO A O 1
ATOM 1221 N N . GLU A 1 162 ? -9.760 -16.122 -2.762 1.00 95.94 162 GLU A N 1
ATOM 1222 C CA . GLU A 1 162 ? -9.722 -17.067 -3.875 1.00 95.94 162 GLU A CA 1
ATOM 1223 C C . GLU A 1 162 ? -8.665 -16.654 -4.914 1.00 95.94 162 GLU A C 1
ATOM 1225 O O . GLU A 1 162 ? -7.875 -17.489 -5.357 1.00 95.94 162 GLU A O 1
ATOM 1230 N N . SER A 1 163 ? -8.561 -15.358 -5.232 1.00 97.12 163 SER A N 1
ATOM 1231 C CA . SER A 1 163 ? -7.488 -14.853 -6.101 1.00 97.12 163 SER A CA 1
ATOM 1232 C C . SER A 1 163 ? -6.111 -14.961 -5.434 1.00 97.12 163 SER A C 1
ATOM 1234 O O . SER A 1 163 ? -5.124 -15.224 -6.112 1.00 97.12 163 SER A O 1
ATOM 1236 N N . ALA A 1 164 ? -6.029 -14.820 -4.106 1.00 98.25 164 ALA A N 1
ATOM 1237 C CA . ALA A 1 164 ? -4.794 -15.038 -3.354 1.00 98.25 164 ALA A CA 1
ATOM 1238 C C . ALA A 1 164 ? -4.289 -16.486 -3.490 1.00 98.25 164 ALA A C 1
ATOM 1240 O O . ALA A 1 164 ? -3.107 -16.702 -3.758 1.00 98.25 164 ALA A O 1
ATOM 1241 N N . LEU A 1 165 ? -5.183 -17.475 -3.366 1.00 98.44 165 LEU A N 1
ATOM 1242 C CA . LEU A 1 165 ? -4.842 -18.884 -3.601 1.00 98.44 165 LEU A CA 1
ATOM 1243 C C . LEU A 1 165 ? -4.351 -19.113 -5.032 1.00 98.44 165 LEU A C 1
ATOM 1245 O O . LEU A 1 165 ? -3.370 -19.828 -5.235 1.00 98.44 165 LEU A O 1
ATOM 1249 N N . GLU A 1 166 ? -4.998 -18.488 -6.015 1.00 98.25 166 GLU A N 1
ATOM 1250 C CA . GLU A 1 166 ? -4.612 -18.628 -7.417 1.00 98.25 166 GLU A CA 1
ATOM 1251 C C . GLU A 1 166 ? -3.232 -18.022 -7.709 1.00 98.25 166 GLU A C 1
ATOM 1253 O O . GLU A 1 166 ? -2.411 -18.651 -8.382 1.00 98.25 166 GLU A O 1
ATOM 1258 N N . LEU A 1 167 ? -2.938 -16.846 -7.144 1.00 98.44 167 LEU A N 1
ATOM 1259 C CA . LEU A 1 167 ? -1.625 -16.207 -7.240 1.00 98.44 167 LEU A CA 1
ATOM 1260 C C . LEU A 1 167 ? -0.518 -17.098 -6.666 1.00 98.44 167 LEU A C 1
ATOM 1262 O O . LEU A 1 167 ? 0.523 -17.266 -7.303 1.00 98.44 167 LEU A O 1
ATOM 1266 N N . VAL A 1 168 ? -0.754 -17.715 -5.503 1.00 98.50 168 VAL A N 1
ATOM 1267 C CA . VAL A 1 168 ? 0.189 -18.673 -4.901 1.00 98.50 168 VAL A CA 1
ATOM 1268 C C . VAL A 1 168 ? 0.357 -19.899 -5.795 1.00 98.50 168 VAL A C 1
ATOM 1270 O O . VAL A 1 168 ? 1.484 -20.283 -6.106 1.00 98.50 168 VAL A O 1
ATOM 1273 N N . ARG A 1 169 ? -0.752 -20.496 -6.253 1.00 98.38 169 ARG A N 1
ATOM 1274 C CA . ARG A 1 169 ? -0.746 -21.718 -7.073 1.00 98.38 169 ARG A CA 1
ATOM 1275 C C . ARG A 1 169 ? 0.057 -21.545 -8.360 1.00 98.38 169 ARG A C 1
ATOM 1277 O O . ARG A 1 169 ? 0.768 -22.465 -8.758 1.00 98.38 169 ARG A O 1
ATOM 1284 N N . ARG A 1 170 ? -0.051 -20.377 -8.998 1.00 98.12 170 ARG A N 1
ATOM 1285 C CA . ARG A 1 170 ? 0.667 -20.051 -10.239 1.00 98.12 170 ARG A CA 1
ATOM 1286 C C . ARG A 1 170 ? 2.052 -19.452 -10.025 1.00 98.12 170 ARG A C 1
ATOM 1288 O O . ARG A 1 170 ? 2.759 -19.258 -11.003 1.00 98.12 170 ARG A O 1
ATOM 1295 N N . ARG A 1 171 ? 2.441 -19.152 -8.779 1.00 97.94 171 ARG A N 1
ATOM 1296 C CA . ARG A 1 171 ? 3.648 -18.366 -8.459 1.00 97.94 171 ARG A CA 1
ATOM 1297 C C . ARG A 1 171 ? 3.648 -16.995 -9.149 1.00 97.94 171 ARG A C 1
ATOM 1299 O O . ARG A 1 171 ? 4.688 -16.492 -9.551 1.00 97.94 171 ARG A O 1
ATOM 1306 N N . ALA A 1 172 ? 2.470 -16.388 -9.263 1.00 98.31 172 ALA A N 1
ATOM 1307 C CA . ALA A 1 172 ? 2.246 -15.113 -9.942 1.00 98.31 172 ALA A CA 1
ATOM 1308 C C . ALA A 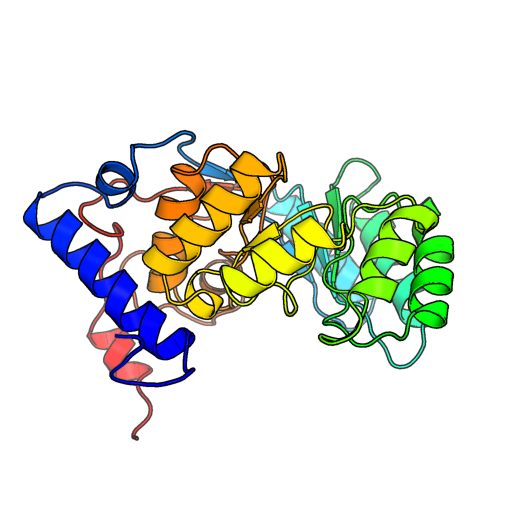1 172 ? 2.385 -13.895 -9.005 1.00 98.31 172 ALA A C 1
ATOM 1310 O O . ALA A 1 172 ? 1.936 -12.800 -9.336 1.00 98.31 172 ALA A O 1
ATOM 1311 N N . ALA A 1 173 ? 2.979 -14.077 -7.823 1.00 98.19 173 ALA A N 1
ATOM 1312 C CA . ALA A 1 173 ? 3.243 -13.017 -6.860 1.00 98.19 173 ALA A CA 1
ATOM 1313 C C . ALA A 1 173 ? 4.540 -13.289 -6.092 1.00 98.19 173 ALA A C 1
ATOM 1315 O O . ALA A 1 173 ? 4.737 -14.390 -5.580 1.00 98.19 173 ALA A O 1
ATOM 1316 N N . SER A 1 174 ? 5.384 -12.268 -5.950 1.00 98.38 174 SER A N 1
ATOM 1317 C CA . SER A 1 174 ? 6.491 -12.262 -4.982 1.00 98.38 174 SER A CA 1
ATOM 1318 C C . SER A 1 174 ? 6.088 -11.598 -3.660 1.00 98.38 174 SER A C 1
ATOM 1320 O O . SER A 1 174 ? 6.696 -11.854 -2.625 1.00 98.38 174 SER A O 1
ATOM 1322 N N . ILE A 1 175 ? 5.087 -10.714 -3.703 1.00 98.56 175 ILE A N 1
ATOM 1323 C CA . ILE A 1 175 ? 4.606 -9.882 -2.592 1.00 98.56 175 ILE A CA 1
ATOM 1324 C C . ILE A 1 175 ? 3.087 -9.748 -2.735 1.00 98.56 175 ILE A C 1
ATOM 1326 O O . ILE A 1 175 ? 2.584 -9.632 -3.852 1.00 98.56 175 ILE A O 1
ATOM 1330 N N . PHE A 1 176 ? 2.349 -9.713 -1.625 1.00 98.31 176 PHE A N 1
ATOM 1331 C CA . PHE A 1 176 ? 0.923 -9.374 -1.641 1.00 98.31 176 PHE A CA 1
ATOM 1332 C C . PHE A 1 176 ? 0.688 -7.893 -1.324 1.00 98.31 176 PHE A C 1
ATOM 1334 O O . PHE A 1 176 ? 0.918 -7.448 -0.198 1.00 98.31 176 PHE A O 1
ATOM 1341 N N . GLY A 1 177 ? 0.190 -7.142 -2.314 1.00 96.94 177 GLY A N 1
ATOM 1342 C CA . GLY A 1 177 ? -0.278 -5.763 -2.163 1.00 96.94 177 GLY A CA 1
ATOM 1343 C C . GLY A 1 177 ? -1.676 -5.717 -1.559 1.00 96.94 177 GLY A C 1
ATOM 1344 O O . GLY A 1 177 ? -2.674 -5.868 -2.268 1.00 96.94 177 GLY A O 1
ATOM 1345 N N . MET A 1 178 ? -1.773 -5.552 -0.238 1.00 96.75 178 MET A N 1
ATOM 1346 C CA . MET A 1 178 ? -3.066 -5.620 0.444 1.00 96.75 178 MET A CA 1
ATOM 1347 C C . MET A 1 178 ? -3.775 -4.274 0.529 1.00 96.75 178 MET A C 1
ATOM 1349 O O . MET A 1 178 ? -3.124 -3.254 0.685 1.00 96.75 178 MET A O 1
ATOM 1353 N N . LYS A 1 179 ? -5.111 -4.261 0.417 1.00 96.31 179 LYS A N 1
ATOM 1354 C CA . LYS A 1 179 ? -5.952 -3.064 0.593 1.00 96.31 179 LYS A CA 1
ATOM 1355 C C . LYS A 1 179 ? -7.280 -3.500 1.217 1.00 96.31 179 LYS A C 1
ATOM 1357 O O . LYS A 1 179 ? -8.114 -4.069 0.517 1.00 96.31 179 LYS A O 1
ATOM 1362 N N . LEU A 1 180 ? -7.505 -3.201 2.501 1.00 96.06 180 LEU A N 1
ATOM 1363 C CA . LEU A 1 180 ? -8.693 -3.658 3.252 1.00 96.06 180 LEU A CA 1
ATOM 1364 C C . LEU A 1 180 ? -10.010 -3.388 2.507 1.00 96.06 180 LEU A C 1
ATOM 1366 O O . LEU A 1 180 ? -10.817 -4.297 2.331 1.00 96.06 180 LEU A O 1
ATOM 1370 N N . ALA A 1 181 ? -10.189 -2.170 1.986 1.00 94.25 181 ALA A N 1
ATOM 1371 C CA . ALA A 1 181 ? -11.401 -1.778 1.265 1.00 94.25 181 ALA A CA 1
ATOM 1372 C C . ALA A 1 181 ? -11.690 -2.660 0.033 1.00 94.25 181 ALA A C 1
ATOM 1374 O O . ALA A 1 181 ? -12.833 -3.031 -0.221 1.00 94.25 181 ALA A O 1
ATOM 1375 N N . LYS A 1 182 ? -10.648 -3.053 -0.709 1.00 94.75 182 LYS A N 1
ATOM 1376 C CA . LYS A 1 182 ? -10.762 -3.949 -1.871 1.00 94.75 182 LYS A CA 1
ATOM 1377 C C . LYS A 1 182 ? -11.013 -5.401 -1.452 1.00 94.75 182 LYS A C 1
ATOM 1379 O O . LYS A 1 182 ? -11.550 -6.183 -2.226 1.00 94.75 182 LYS A O 1
ATOM 1384 N N . HIS A 1 183 ? -10.637 -5.757 -0.227 1.00 96.00 183 HIS A N 1
ATOM 1385 C CA . HIS A 1 183 ? -10.679 -7.119 0.304 1.00 96.00 183 HIS A CA 1
ATOM 1386 C C . HIS A 1 183 ? -11.915 -7.416 1.152 1.00 96.00 183 HIS A C 1
ATOM 1388 O O . HIS A 1 183 ? -11.976 -8.469 1.778 1.00 96.00 183 HIS A O 1
ATOM 1394 N N . GLY A 1 184 ? -12.915 -6.531 1.155 1.00 94.81 184 GLY A N 1
ATOM 1395 C CA . GLY A 1 184 ? -14.129 -6.729 1.950 1.00 94.81 184 GLY A CA 1
ATOM 1396 C C . GLY A 1 184 ? -13.932 -6.449 3.442 1.00 94.81 184 GLY A C 1
ATOM 1397 O O . GLY A 1 184 ? -14.670 -6.990 4.263 1.00 94.81 184 GLY A O 1
ATOM 1398 N N . GLY A 1 185 ? -12.945 -5.617 3.783 1.00 96.25 185 GLY A N 1
ATOM 1399 C CA . GLY A 1 185 ? -12.627 -5.206 5.146 1.00 96.25 185 GLY A CA 1
ATOM 1400 C C . GLY A 1 185 ? -11.669 -6.164 5.845 1.00 96.25 185 GLY A C 1
ATOM 1401 O O . GLY A 1 185 ? -11.081 -7.061 5.228 1.00 96.25 185 GLY A O 1
ATOM 1402 N N . ILE A 1 186 ? -11.528 -5.985 7.156 1.00 97.81 186 ILE A N 1
ATOM 1403 C CA . ILE A 1 186 ? -10.623 -6.756 8.017 1.00 97.81 186 ILE A CA 1
ATOM 1404 C C . ILE A 1 186 ? -10.845 -8.261 7.857 1.00 97.81 186 ILE A C 1
ATOM 1406 O O . ILE A 1 186 ? -9.878 -9.006 7.736 1.00 97.81 186 ILE A O 1
ATOM 1410 N N . TYR A 1 187 ? -12.097 -8.723 7.804 1.00 95.62 187 TYR A N 1
ATOM 1411 C CA . TYR A 1 187 ? -12.398 -10.154 7.724 1.00 95.62 187 TYR A CA 1
ATOM 1412 C C . TYR A 1 187 ? -11.797 -10.821 6.475 1.00 95.62 187 TYR A C 1
ATOM 1414 O O . TYR A 1 187 ? -11.129 -11.855 6.565 1.00 95.62 187 TYR A O 1
ATOM 1422 N N . GLY A 1 188 ? -12.005 -10.231 5.294 1.00 96.19 188 GLY A N 1
ATOM 1423 C CA . GLY A 1 188 ? -11.425 -10.764 4.062 1.00 96.19 188 GLY A CA 1
ATOM 1424 C C . GLY A 1 188 ? -9.909 -10.568 4.005 1.00 96.19 188 GLY A C 1
ATOM 1425 O O . GLY A 1 188 ? -9.192 -11.472 3.569 1.00 96.19 188 GLY A O 1
ATOM 1426 N N . ALA A 1 189 ? -9.406 -9.455 4.547 1.00 97.75 189 ALA A N 1
ATOM 1427 C CA . ALA A 1 189 ? -7.975 -9.213 4.684 1.00 97.75 189 ALA A CA 1
ATOM 1428 C C . ALA A 1 189 ? -7.285 -10.262 5.582 1.00 97.75 189 ALA A C 1
ATOM 1430 O O . ALA A 1 189 ? -6.231 -10.764 5.203 1.00 97.75 189 ALA A O 1
ATOM 1431 N N . GLN A 1 190 ? -7.880 -10.680 6.708 1.00 98.00 190 GLN A N 1
ATOM 1432 C CA . GLN A 1 190 ? -7.334 -11.742 7.573 1.00 98.00 190 GLN A CA 1
ATOM 1433 C C . GLN A 1 190 ? -7.179 -13.069 6.817 1.00 98.00 190 GLN A C 1
ATOM 1435 O O . GLN A 1 190 ? -6.156 -13.740 6.950 1.00 98.00 190 GLN A O 1
ATOM 1440 N N . ARG A 1 191 ? -8.160 -13.429 5.975 1.00 98.19 191 ARG A N 1
ATOM 1441 C CA . ARG A 1 191 ? -8.092 -14.639 5.135 1.00 98.19 191 ARG A CA 1
ATOM 1442 C C . ARG A 1 191 ? -6.944 -14.561 4.124 1.00 98.19 191 ARG A C 1
ATOM 1444 O O . ARG A 1 191 ? -6.197 -15.524 3.981 1.00 98.19 191 ARG A O 1
ATOM 1451 N N . ILE A 1 192 ? -6.774 -13.417 3.457 1.00 98.62 192 ILE A N 1
ATOM 1452 C CA . ILE A 1 192 ? -5.665 -13.192 2.513 1.00 98.62 192 ILE A CA 1
ATOM 1453 C C . ILE A 1 192 ? -4.314 -13.206 3.240 1.00 98.62 192 ILE A C 1
ATOM 1455 O O . ILE A 1 192 ? -3.374 -13.842 2.766 1.00 98.62 192 ILE A O 1
ATOM 1459 N N . ALA A 1 193 ? -4.216 -12.561 4.404 1.00 98.44 193 ALA A N 1
ATOM 1460 C CA . ALA A 1 193 ? -2.993 -12.534 5.197 1.00 98.44 193 ALA A CA 1
ATOM 1461 C C . ALA A 1 193 ? -2.584 -13.939 5.660 1.00 98.44 193 ALA A C 1
ATOM 1463 O O . ALA A 1 193 ? -1.409 -14.285 5.568 1.00 98.44 193 ALA A O 1
ATOM 1464 N N . ALA A 1 194 ? -3.541 -14.776 6.074 1.00 98.56 194 ALA A N 1
ATOM 1465 C CA . ALA A 1 194 ? -3.278 -16.170 6.428 1.00 98.56 194 ALA A CA 1
ATOM 1466 C C . ALA A 1 194 ? -2.725 -16.980 5.239 1.00 98.56 194 ALA A C 1
ATOM 1468 O O . ALA A 1 194 ? -1.781 -17.751 5.406 1.00 98.56 194 ALA A O 1
ATOM 1469 N N . ILE A 1 195 ? -3.258 -16.769 4.028 1.00 98.81 195 ILE A N 1
ATOM 1470 C CA . ILE A 1 195 ? -2.736 -17.396 2.801 1.00 98.81 195 ILE A CA 1
ATOM 1471 C C . ILE A 1 195 ? -1.303 -16.926 2.524 1.00 98.81 195 ILE A C 1
ATOM 1473 O O . ILE A 1 195 ? -0.433 -17.753 2.262 1.00 98.81 195 ILE A O 1
ATOM 1477 N N . ALA A 1 196 ? -1.038 -15.620 2.631 1.00 98.62 196 ALA A N 1
ATOM 1478 C CA . ALA A 1 196 ? 0.303 -15.066 2.453 1.00 98.62 196 ALA A CA 1
ATOM 1479 C C . ALA A 1 196 ? 1.304 -15.663 3.453 1.00 98.62 196 ALA A C 1
ATOM 1481 O O . ALA A 1 196 ? 2.400 -16.052 3.065 1.00 98.62 196 ALA A O 1
ATOM 1482 N N . GLN A 1 197 ? 0.910 -15.790 4.724 1.00 98.12 197 GLN A N 1
ATOM 1483 C CA . GLN A 1 197 ? 1.736 -16.391 5.776 1.00 98.12 197 GLN A CA 1
ATOM 1484 C C . GLN A 1 197 ? 2.053 -17.855 5.474 1.00 98.12 197 GLN A C 1
ATOM 1486 O O . GLN A 1 197 ? 3.212 -18.253 5.548 1.00 98.12 197 GLN A O 1
ATOM 1491 N N . ALA A 1 198 ? 1.045 -18.641 5.086 1.00 98.56 198 ALA A N 1
ATOM 1492 C CA . ALA A 1 198 ? 1.231 -20.043 4.719 1.00 98.56 198 ALA A CA 1
ATOM 1493 C C . ALA A 1 198 ? 2.114 -20.216 3.469 1.00 98.56 198 ALA A C 1
ATOM 1495 O O . ALA A 1 198 ? 2.825 -21.212 3.350 1.00 98.56 198 ALA A O 1
ATOM 1496 N N . ALA A 1 199 ? 2.087 -19.245 2.555 1.00 98.25 199 ALA A N 1
ATOM 1497 C CA . ALA A 1 199 ? 2.914 -19.214 1.352 1.00 98.25 199 ALA A CA 1
ATOM 1498 C C . ALA A 1 199 ? 4.287 -18.542 1.557 1.00 98.25 199 ALA A C 1
ATOM 1500 O O . ALA A 1 199 ? 5.043 -18.416 0.595 1.00 98.25 199 ALA A O 1
ATOM 1501 N N . SER A 1 200 ? 4.616 -18.100 2.778 1.00 97.38 200 SER A N 1
ATOM 1502 C CA . SER A 1 200 ? 5.834 -17.334 3.091 1.00 97.38 200 SER A CA 1
ATOM 1503 C C . SER A 1 200 ? 6.006 -16.063 2.244 1.00 97.38 200 SER A C 1
ATOM 1505 O O . SER A 1 200 ? 7.128 -15.650 1.951 1.00 97.38 200 SER A O 1
ATOM 1507 N N . LEU A 1 201 ? 4.897 -15.431 1.854 1.00 98.25 201 LEU A N 1
ATOM 1508 C CA . LEU A 1 201 ? 4.897 -14.181 1.103 1.00 98.25 201 LEU A CA 1
ATOM 1509 C C . LEU A 1 201 ? 4.839 -12.975 2.057 1.00 98.25 201 LEU A C 1
ATOM 1511 O O . LEU A 1 201 ? 3.993 -12.937 2.964 1.00 98.25 201 LEU A O 1
ATOM 1515 N N . PRO A 1 202 ? 5.702 -11.961 1.859 1.00 98.44 202 PRO A N 1
ATOM 1516 C CA . PRO A 1 202 ? 5.573 -10.695 2.561 1.00 98.44 202 PRO A CA 1
ATOM 1517 C C . PRO A 1 202 ? 4.340 -9.929 2.068 1.00 98.44 202 PRO A C 1
ATOM 1519 O O . PRO A 1 202 ? 3.913 -10.041 0.914 1.00 98.44 202 PRO A O 1
ATOM 1522 N N . ILE A 1 203 ? 3.788 -9.111 2.956 1.00 98.69 203 ILE A N 1
ATOM 1523 C CA . ILE A 1 203 ? 2.666 -8.219 2.679 1.00 98.69 203 ILE A CA 1
ATOM 1524 C C . ILE A 1 203 ? 3.178 -6.782 2.609 1.00 98.69 203 ILE A C 1
ATOM 1526 O O . ILE A 1 203 ? 3.894 -6.310 3.497 1.00 98.69 203 ILE A O 1
ATOM 1530 N N . TYR A 1 204 ? 2.754 -6.089 1.557 1.00 98.69 204 TYR A N 1
ATOM 1531 C CA . TYR A 1 204 ? 2.832 -4.642 1.424 1.00 98.69 204 TYR A CA 1
ATOM 1532 C C . TYR A 1 204 ? 1.573 -4.004 2.036 1.00 98.69 204 TYR A C 1
ATOM 1534 O O . TYR A 1 204 ? 0.462 -4.320 1.590 1.00 98.69 204 TYR A O 1
ATOM 1542 N N . PRO A 1 205 ? 1.722 -3.111 3.037 1.00 98.12 205 PRO A N 1
ATOM 1543 C CA . PRO A 1 205 ? 0.634 -2.335 3.636 1.00 98.12 205 PRO A CA 1
ATOM 1544 C C . PRO A 1 205 ? 0.013 -1.315 2.668 1.00 98.12 205 PRO A C 1
ATOM 1546 O O . PRO A 1 205 ? 0.270 -0.114 2.749 1.00 98.12 205 PRO A O 1
ATOM 1549 N N . GLY A 1 206 ? -0.792 -1.773 1.717 1.00 96.81 206 GLY A N 1
ATOM 1550 C CA . GLY A 1 206 ? -1.433 -0.890 0.750 1.00 96.81 206 GLY A CA 1
ATOM 1551 C C . GLY A 1 206 ? -2.723 -0.271 1.276 1.00 96.81 206 GLY A C 1
ATOM 1552 O O . GLY A 1 206 ? -3.376 -0.781 2.199 1.00 96.81 206 GLY A O 1
ATOM 1553 N N . GLY A 1 207 ? -3.131 0.827 0.651 1.00 91.81 207 GLY A N 1
ATOM 1554 C CA . GLY A 1 207 ? -4.476 1.358 0.834 1.00 91.81 207 GLY A CA 1
ATOM 1555 C C . GLY A 1 207 ? -5.029 2.002 -0.419 1.00 91.81 207 GLY A C 1
ATOM 1556 O O . GLY A 1 207 ? -4.331 2.288 -1.386 1.00 91.81 207 GLY A O 1
ATOM 1557 N N . GLN A 1 208 ? -6.340 2.187 -0.393 1.00 87.88 208 GLN A N 1
ATOM 1558 C CA . GLN A 1 208 ? -7.012 3.077 -1.324 1.00 87.88 208 GLN A CA 1
ATOM 1559 C C . GLN A 1 208 ? -6.938 4.484 -0.731 1.00 87.88 208 GLN A C 1
ATOM 1561 O O . GLN A 1 208 ? -7.136 4.609 0.483 1.00 87.88 208 GLN A O 1
ATOM 1566 N N . PRO A 1 209 ? -6.657 5.527 -1.530 1.00 87.25 209 PRO A N 1
ATOM 1567 C CA . PRO A 1 209 ? -6.696 6.892 -1.032 1.00 87.25 209 PRO A CA 1
ATOM 1568 C C . PRO A 1 209 ? -8.054 7.171 -0.377 1.00 87.25 209 PRO A C 1
ATOM 1570 O O . PRO A 1 209 ? -9.103 7.047 -1.004 1.00 87.25 209 PRO A O 1
ATOM 1573 N N . GLY A 1 210 ? -8.029 7.488 0.912 1.00 91.38 210 GLY A N 1
ATOM 1574 C CA . GLY A 1 210 ? -9.219 7.642 1.737 1.00 91.38 210 GLY A CA 1
ATOM 1575 C C . GLY A 1 210 ? -8.901 8.409 3.013 1.00 91.38 210 GLY A C 1
ATOM 1576 O O . GLY A 1 210 ? -7.778 8.860 3.217 1.00 91.38 210 GLY A O 1
ATOM 1577 N N . THR A 1 211 ? -9.896 8.585 3.871 1.00 96.50 211 THR A N 1
ATOM 1578 C CA . THR A 1 211 ? -9.772 9.396 5.089 1.00 96.50 211 THR A CA 1
ATOM 1579 C C . THR A 1 211 ? -8.981 8.678 6.186 1.00 96.50 211 THR A C 1
ATOM 1581 O O . THR A 1 211 ? -8.614 7.497 6.063 1.00 96.50 211 THR A O 1
ATOM 1584 N N . SER A 1 212 ? -8.747 9.362 7.310 1.00 97.38 212 SER A N 1
ATOM 1585 C CA . SER A 1 212 ? -8.138 8.726 8.485 1.00 97.38 212 SER A CA 1
ATOM 1586 C C . SER A 1 212 ? -8.957 7.567 9.051 1.00 97.38 212 SER A C 1
ATOM 1588 O O . SER A 1 212 ? -8.375 6.714 9.706 1.00 97.38 212 SER A O 1
ATOM 1590 N N . VAL A 1 213 ? -10.265 7.470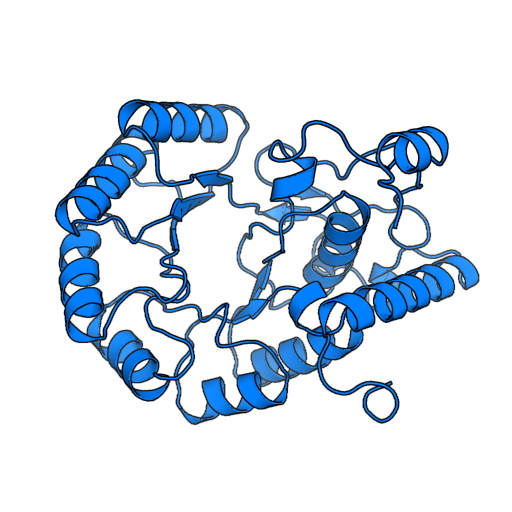 8.777 1.00 97.62 213 VAL A N 1
ATOM 1591 C CA . VAL A 1 213 ? -11.085 6.320 9.206 1.00 97.62 213 VAL A CA 1
ATOM 1592 C C . VAL A 1 213 ? -10.547 5.019 8.602 1.00 97.62 213 VAL A C 1
ATOM 1594 O O . VAL A 1 213 ? -10.220 4.077 9.327 1.00 97.62 213 VAL A O 1
ATOM 1597 N N . GLY A 1 214 ? -10.379 4.980 7.277 1.00 96.94 214 GLY A N 1
ATOM 1598 C CA . GLY A 1 214 ? -9.823 3.812 6.589 1.00 96.94 214 GLY A CA 1
ATOM 1599 C C . GLY A 1 214 ? -8.340 3.605 6.902 1.00 96.94 214 GLY A C 1
ATOM 1600 O O . GLY A 1 214 ? -7.911 2.483 7.167 1.00 96.94 214 GLY A O 1
ATOM 1601 N N . SER A 1 215 ? -7.565 4.693 6.941 1.00 97.62 215 SER A N 1
ATOM 1602 C CA . SER A 1 215 ? -6.115 4.626 7.168 1.00 97.62 215 SER A CA 1
ATOM 1603 C C . SER A 1 215 ? -5.764 4.149 8.585 1.00 97.62 215 SER A C 1
ATOM 1605 O O . SER A 1 215 ? -4.848 3.347 8.751 1.00 97.62 215 SER A O 1
ATOM 1607 N N . ALA A 1 216 ? -6.507 4.583 9.610 1.00 97.94 216 ALA A N 1
ATOM 1608 C CA . ALA A 1 216 ? -6.339 4.112 10.986 1.00 97.94 216 ALA A CA 1
ATOM 1609 C C . ALA A 1 216 ? -6.730 2.637 11.128 1.00 97.94 216 ALA A C 1
ATOM 1611 O O . ALA A 1 216 ? -5.990 1.859 11.727 1.00 97.94 216 ALA A O 1
ATOM 1612 N N . THR A 1 217 ? -7.844 2.228 10.512 1.00 98.31 217 THR A N 1
ATOM 1613 C CA . THR A 1 217 ? -8.267 0.817 10.465 1.00 98.31 217 THR A CA 1
ATOM 1614 C C . THR A 1 217 ? -7.171 -0.067 9.859 1.00 98.31 217 THR A C 1
ATOM 1616 O O . THR A 1 217 ? -6.794 -1.089 10.435 1.00 98.31 217 THR A O 1
ATOM 1619 N N . ALA A 1 218 ? -6.596 0.362 8.732 1.00 98.25 218 ALA A N 1
ATOM 1620 C CA . ALA A 1 218 ? -5.473 -0.317 8.097 1.00 98.25 218 ALA A CA 1
ATOM 1621 C C . ALA A 1 218 ? -4.212 -0.333 8.982 1.00 98.25 218 ALA A C 1
ATOM 1623 O O . ALA A 1 218 ? -3.548 -1.366 9.057 1.00 98.25 218 ALA A O 1
ATOM 1624 N N . ALA A 1 219 ? -3.908 0.760 9.697 1.00 98.31 219 ALA A N 1
ATOM 1625 C CA . ALA A 1 219 ? -2.782 0.817 10.632 1.00 98.31 219 ALA A CA 1
ATOM 1626 C C . ALA A 1 219 ? -2.888 -0.270 11.712 1.00 98.31 219 ALA A C 1
ATOM 1628 O O . ALA A 1 219 ? -1.935 -1.021 11.910 1.00 98.31 219 ALA A O 1
ATOM 1629 N N . HIS A 1 220 ? -4.057 -0.406 12.353 1.00 98.69 220 HIS A N 1
ATOM 1630 C CA . HIS A 1 220 ? -4.316 -1.463 13.342 1.00 98.69 220 HIS A CA 1
ATOM 1631 C C . HIS A 1 220 ? -4.108 -2.861 12.752 1.00 98.69 220 HIS A C 1
ATOM 1633 O O . HIS A 1 220 ? -3.427 -3.691 13.354 1.00 98.69 220 HIS A O 1
ATOM 1639 N N . PHE A 1 221 ? -4.655 -3.116 11.560 1.00 98.62 221 PHE A N 1
ATOM 1640 C CA . PHE A 1 221 ? -4.541 -4.416 10.899 1.00 98.62 221 PHE A CA 1
ATOM 1641 C C . PHE A 1 221 ? -3.093 -4.779 10.544 1.00 98.62 221 PHE A C 1
ATOM 1643 O O . PHE A 1 221 ? -2.608 -5.855 10.905 1.00 98.62 221 PHE A O 1
ATOM 1650 N N . TYR A 1 222 ? -2.375 -3.888 9.857 1.00 98.62 222 TYR A N 1
ATOM 1651 C CA . TYR A 1 222 ? -1.006 -4.161 9.418 1.00 98.62 222 TYR A CA 1
ATOM 1652 C C . TYR A 1 222 ? -0.021 -4.219 10.586 1.00 98.62 222 TYR A C 1
ATOM 1654 O O . TYR A 1 222 ? 0.929 -5.000 10.558 1.00 98.62 222 TYR A O 1
ATOM 1662 N N . ALA A 1 223 ? -0.252 -3.447 11.645 1.00 98.38 223 ALA A N 1
ATOM 1663 C CA . ALA A 1 223 ? 0.584 -3.489 12.834 1.00 98.38 223 ALA A CA 1
ATOM 1664 C C . ALA A 1 223 ? 0.421 -4.779 13.649 1.00 98.38 223 ALA A C 1
ATOM 1666 O O . ALA A 1 223 ? 1.386 -5.227 14.269 1.00 98.38 223 ALA A O 1
ATOM 1667 N N . ALA A 1 224 ? -0.761 -5.402 13.600 1.00 98.25 224 ALA A N 1
ATOM 1668 C CA . ALA A 1 224 ? -1.026 -6.714 14.192 1.00 98.25 224 ALA A CA 1
ATOM 1669 C C . ALA A 1 224 ? -0.605 -7.896 13.293 1.00 98.25 224 ALA A C 1
ATOM 1671 O O . ALA A 1 224 ? -0.577 -9.044 13.730 1.00 98.25 224 ALA A O 1
ATOM 1672 N N . THR A 1 225 ? -0.242 -7.637 12.034 1.00 98.12 225 THR A N 1
ATOM 1673 C CA . THR A 1 225 ? 0.113 -8.676 11.059 1.00 98.12 225 THR A CA 1
ATOM 1674 C C . THR A 1 225 ? 1.633 -8.762 10.899 1.00 98.12 225 THR A C 1
ATOM 1676 O O . THR A 1 225 ? 2.266 -7.889 10.301 1.00 98.12 225 THR A O 1
ATOM 1679 N N . TRP A 1 226 ? 2.259 -9.820 11.423 1.00 95.81 226 TRP A N 1
ATOM 1680 C CA . TRP A 1 226 ? 3.727 -9.917 11.483 1.00 95.81 226 TRP A CA 1
ATOM 1681 C C . TRP A 1 226 ? 4.398 -9.879 10.098 1.00 95.81 226 TRP A C 1
ATOM 1683 O O . TRP A 1 226 ? 5.389 -9.166 9.929 1.00 95.81 226 TRP A O 1
ATOM 1693 N N . ASN A 1 227 ? 3.829 -10.557 9.092 1.00 95.88 227 ASN A N 1
ATOM 1694 C CA . ASN A 1 227 ? 4.359 -10.588 7.724 1.00 95.88 227 ASN A CA 1
ATOM 1695 C C . ASN A 1 227 ? 3.939 -9.384 6.863 1.00 95.88 227 ASN A C 1
ATOM 1697 O O . ASN A 1 227 ? 4.345 -9.314 5.706 1.00 95.88 227 ASN A O 1
ATOM 1701 N N . ALA A 1 228 ? 3.199 -8.408 7.411 1.00 97.69 228 ALA A N 1
ATOM 1702 C CA . ALA A 1 228 ? 3.106 -7.051 6.857 1.00 97.69 228 ALA A CA 1
ATOM 1703 C C . ALA A 1 228 ? 4.414 -6.297 7.134 1.00 97.69 228 ALA A C 1
ATOM 1705 O O . ALA A 1 228 ? 4.486 -5.385 7.956 1.00 97.69 228 ALA A O 1
ATOM 1706 N N . SER A 1 229 ? 5.480 -6.796 6.513 1.00 96.19 229 SER A N 1
ATOM 1707 C CA . SER A 1 229 ? 6.873 -6.481 6.822 1.00 96.19 229 SER A CA 1
ATOM 1708 C C . SER A 1 229 ? 7.480 -5.424 5.903 1.00 96.19 229 SER A C 1
ATOM 1710 O O . SER A 1 229 ? 8.565 -4.925 6.196 1.00 96.19 229 SER A O 1
ATOM 1712 N N . LEU A 1 230 ? 6.799 -5.064 4.815 1.00 98.00 230 LEU A N 1
ATOM 1713 C CA . LEU A 1 230 ? 7.212 -3.968 3.943 1.00 98.00 230 LEU A CA 1
ATOM 1714 C C . LEU A 1 230 ? 6.607 -2.644 4.420 1.00 98.00 230 LEU A C 1
ATOM 1716 O O . LEU A 1 230 ? 5.601 -2.619 5.123 1.00 98.00 230 LEU A O 1
ATOM 1720 N N . GLY A 1 231 ? 7.197 -1.523 4.004 1.00 97.31 231 GLY A N 1
ATOM 1721 C CA . GLY A 1 231 ? 6.506 -0.235 4.083 1.00 97.31 231 GLY A CA 1
ATOM 1722 C C . GLY A 1 231 ? 5.429 -0.107 3.008 1.00 97.31 231 GLY A C 1
ATOM 1723 O O . GLY A 1 231 ? 5.549 -0.751 1.968 1.00 97.31 231 GLY A O 1
ATOM 1724 N N . GLY A 1 232 ? 4.402 0.717 3.219 1.00 97.19 232 GLY A N 1
ATOM 1725 C CA . GLY A 1 232 ? 3.301 0.838 2.256 1.00 97.19 232 GLY A CA 1
ATOM 1726 C C . GLY A 1 232 ? 2.604 2.200 2.215 1.00 97.19 232 GLY A C 1
ATOM 1727 O O . GLY A 1 232 ? 2.967 3.137 2.927 1.00 97.19 232 GLY A O 1
ATOM 1728 N N . ASP A 1 233 ? 1.614 2.330 1.338 1.00 96.56 233 ASP A N 1
ATOM 1729 C CA . ASP A 1 233 ? 0.948 3.593 0.984 1.00 96.56 233 ASP A CA 1
ATOM 1730 C C . ASP A 1 233 ? -0.461 3.746 1.578 1.00 96.56 233 ASP A C 1
ATOM 1732 O O . ASP A 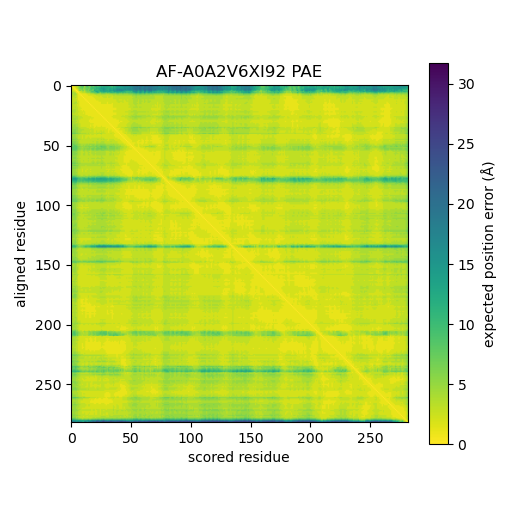1 233 ? -1.198 4.654 1.209 1.00 96.56 233 ASP A O 1
ATOM 1736 N N . PHE A 1 234 ? -0.837 2.934 2.570 1.00 96.81 234 PHE A N 1
ATOM 1737 C CA . PHE A 1 234 ? -2.174 2.992 3.182 1.00 96.81 234 PHE A CA 1
ATOM 1738 C C . PHE A 1 234 ? -2.563 4.329 3.842 1.00 96.81 234 PHE A C 1
ATOM 1740 O O . PHE A 1 234 ? -3.713 4.519 4.221 1.00 96.81 234 PHE A O 1
ATOM 1747 N N . HIS A 1 235 ? -1.606 5.239 3.992 1.00 94.50 235 HIS A N 1
ATOM 1748 C CA . HIS A 1 235 ? -1.698 6.522 4.682 1.00 94.50 235 HIS A CA 1
ATOM 1749 C C . HIS A 1 235 ? -1.832 7.728 3.728 1.00 94.50 235 HIS A C 1
ATOM 1751 O O . HIS A 1 235 ? -1.946 8.856 4.204 1.00 94.50 235 HIS A O 1
ATOM 1757 N N . VAL A 1 236 ? -1.763 7.531 2.401 1.00 89.4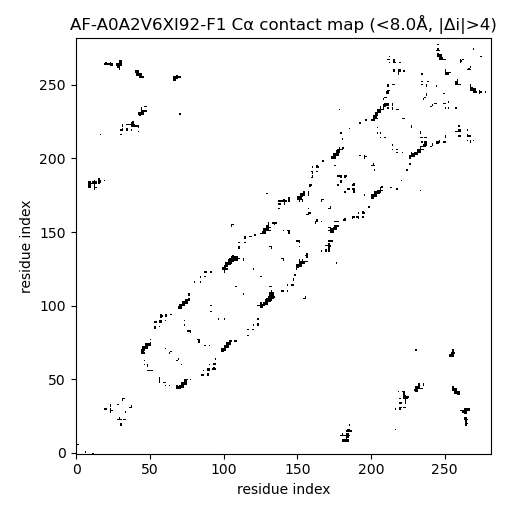4 236 VAL A N 1
ATOM 1758 C CA . VAL A 1 236 ? -1.578 8.631 1.425 1.00 89.44 236 VAL A CA 1
ATOM 1759 C C . VAL A 1 236 ? -2.640 9.727 1.511 1.00 89.44 236 VAL A C 1
ATOM 1761 O O . VAL A 1 236 ? -2.315 10.905 1.377 1.00 89.44 236 VAL A O 1
ATOM 1764 N N . GLY A 1 237 ? -3.892 9.358 1.798 1.00 89.62 237 GLY A N 1
ATOM 1765 C CA . GLY A 1 237 ? -5.001 10.298 1.953 1.00 89.62 237 GLY A CA 1
ATOM 1766 C C . GLY A 1 237 ? -4.743 11.348 3.039 1.00 89.62 237 GLY A C 1
ATOM 1767 O O . GLY A 1 237 ? -4.521 12.513 2.694 1.00 89.62 237 GLY A O 1
ATOM 1768 N N . PRO A 1 238 ? -4.699 10.963 4.330 1.00 88.44 238 PRO A N 1
ATOM 1769 C CA . PRO A 1 238 ? -4.446 11.900 5.428 1.00 88.44 238 PRO A CA 1
ATOM 1770 C C . PRO A 1 238 ? -3.040 12.523 5.419 1.00 88.44 238 PRO A C 1
ATOM 1772 O O . PRO A 1 238 ? -2.806 13.513 6.108 1.00 88.44 238 PRO A O 1
ATOM 1775 N N . ALA A 1 239 ? -2.090 11.980 4.651 1.00 85.88 239 ALA A N 1
ATOM 1776 C CA . ALA A 1 239 ? -0.711 12.472 4.609 1.00 85.88 239 ALA A CA 1
ATOM 1777 C C . ALA A 1 239 ? -0.438 13.584 3.582 1.00 85.88 239 ALA A C 1
ATOM 1779 O O . ALA A 1 239 ? 0.684 14.112 3.553 1.00 85.88 239 ALA A O 1
ATOM 1780 N N . GLY A 1 240 ? -1.435 13.953 2.772 1.00 82.00 240 GLY A N 1
ATOM 1781 C CA . GLY A 1 240 ? -1.352 15.114 1.882 1.00 82.00 240 GLY A CA 1
ATOM 1782 C C . GLY A 1 240 ? -2.123 15.015 0.567 1.00 82.00 240 GLY A C 1
ATOM 1783 O O . GLY A 1 240 ? -2.083 15.972 -0.199 1.00 82.00 240 GLY A O 1
ATOM 1784 N N . TRP A 1 241 ? -2.801 13.899 0.276 1.00 88.00 241 TRP A N 1
ATOM 1785 C CA . TRP A 1 241 ? -3.624 13.786 -0.939 1.00 88.00 241 TRP A CA 1
ATOM 1786 C C . TRP A 1 241 ? -5.033 14.359 -0.763 1.00 88.00 241 TRP A C 1
ATOM 1788 O O . TRP A 1 241 ? -5.647 14.789 -1.737 1.00 88.00 241 TRP A O 1
ATOM 1798 N N . LEU A 1 242 ? -5.554 14.372 0.465 1.00 91.62 242 LEU A N 1
ATOM 1799 C CA . LEU A 1 242 ? -6.817 15.030 0.782 1.00 91.62 242 LEU A CA 1
ATOM 1800 C C . LEU A 1 242 ? -6.569 16.469 1.242 1.00 91.62 242 LEU A C 1
ATOM 1802 O O . LEU A 1 242 ? -5.642 16.737 2.004 1.00 91.62 242 LEU A O 1
ATOM 1806 N N . ALA A 1 243 ? -7.428 17.391 0.802 1.00 91.69 243 ALA A N 1
ATOM 1807 C CA . ALA A 1 243 ? -7.373 18.792 1.226 1.00 91.69 243 ALA A CA 1
ATOM 1808 C C . ALA A 1 243 ? -7.740 18.981 2.712 1.00 91.69 243 ALA A C 1
ATOM 1810 O O . ALA A 1 243 ? -7.305 19.947 3.334 1.00 91.69 243 ALA A O 1
ATOM 1811 N N . ASP A 1 244 ? -8.547 18.074 3.265 1.00 94.06 244 ASP A N 1
ATOM 1812 C CA . ASP A 1 244 ? -8.949 18.019 4.673 1.00 94.06 244 ASP A CA 1
ATOM 1813 C C . ASP A 1 244 ? -9.388 16.583 5.022 1.00 94.06 244 ASP A C 1
ATOM 1815 O O . ASP A 1 244 ? -9.509 15.726 4.144 1.00 94.06 244 ASP A O 1
ATOM 1819 N N . ASP A 1 245 ? -9.653 16.328 6.301 1.00 95.62 245 ASP A N 1
ATOM 1820 C CA . ASP A 1 245 ? -10.128 15.047 6.824 1.00 95.62 245 ASP A CA 1
ATOM 1821 C C . ASP A 1 245 ? -11.466 15.203 7.572 1.00 95.62 245 ASP A C 1
ATOM 1823 O O . ASP A 1 245 ? -1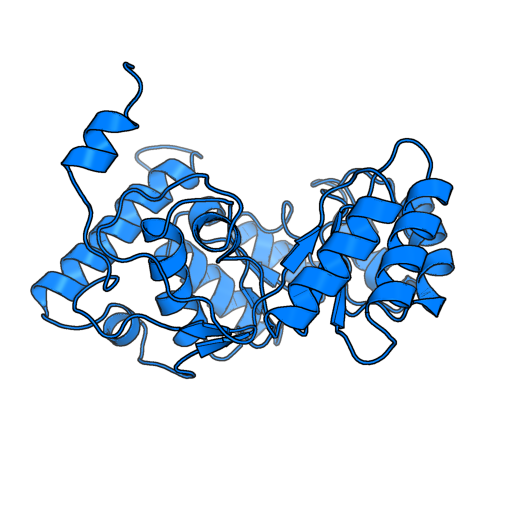1.826 16.288 8.034 1.00 95.62 245 ASP A O 1
ATOM 1827 N N . ILE A 1 246 ? -12.195 14.098 7.733 1.00 97.06 246 ILE A N 1
ATOM 1828 C CA . ILE A 1 246 ? -13.509 14.037 8.400 1.00 97.06 246 ILE A CA 1
ATOM 1829 C C . ILE A 1 246 ? -13.413 13.664 9.884 1.00 97.06 246 ILE A C 1
ATOM 1831 O O . ILE A 1 246 ? -14.428 13.394 10.520 1.00 97.06 246 ILE A O 1
ATOM 1835 N N . VAL A 1 247 ? -12.204 13.593 10.437 1.00 97.44 247 VAL A N 1
ATOM 1836 C CA . VAL A 1 247 ? -11.959 13.244 11.841 1.00 97.44 247 VAL A CA 1
ATOM 1837 C C . VAL A 1 247 ? -11.391 14.432 12.610 1.00 97.44 247 VAL A C 1
ATOM 1839 O O . VAL A 1 247 ? -10.718 15.292 12.044 1.00 97.44 247 VAL A O 1
ATOM 1842 N N . LYS A 1 248 ? -11.602 14.456 13.929 1.00 97.12 248 LYS A N 1
ATOM 1843 C CA . LYS A 1 248 ? -11.074 15.518 14.803 1.00 97.12 248 LYS A CA 1
ATOM 1844 C C . LYS A 1 248 ? -9.547 15.511 14.885 1.00 97.12 248 LYS A C 1
ATOM 1846 O O . LYS A 1 248 ? -8.922 16.563 14.989 1.00 97.12 248 LYS A O 1
ATOM 1851 N N . ARG A 1 249 ? -8.950 14.315 14.882 1.00 95.44 249 ARG A N 1
ATOM 1852 C CA . ARG A 1 249 ? -7.500 14.086 14.945 1.00 95.44 249 ARG A CA 1
ATOM 1853 C C . ARG A 1 249 ? -7.109 13.052 13.884 1.00 95.44 249 ARG A C 1
ATOM 1855 O O . ARG A 1 249 ? -7.424 11.878 14.077 1.00 95.44 249 ARG A O 1
ATOM 1862 N N . PRO A 1 250 ? -6.487 13.481 12.772 1.00 95.75 250 PRO A N 1
ATOM 1863 C CA . PRO A 1 250 ? -6.045 12.580 11.713 1.00 95.75 250 PRO A CA 1
ATOM 1864 C C . PRO A 1 250 ? -4.983 11.575 12.168 1.00 95.75 250 PRO A C 1
ATOM 1866 O O . PRO A 1 250 ? -4.306 11.778 13.180 1.00 95.75 250 PRO A O 1
ATOM 1869 N N . LEU A 1 251 ? -4.807 10.512 11.379 1.00 96.62 251 LEU A N 1
ATOM 1870 C CA . LEU A 1 251 ? -3.717 9.554 11.539 1.00 96.62 251 LEU A CA 1
ATOM 1871 C C . LEU A 1 251 ? -2.365 10.281 11.494 1.00 96.62 251 LEU A C 1
ATOM 1873 O O . LEU A 1 251 ? -2.091 11.066 10.585 1.00 96.62 251 LEU A O 1
ATOM 1877 N N . VAL A 1 252 ? -1.496 9.989 12.459 1.00 96.12 252 VAL A N 1
ATOM 1878 C CA . VAL A 1 252 ? -0.186 10.636 12.551 1.00 96.12 252 VAL A CA 1
ATOM 1879 C C . VAL A 1 252 ? 0.803 9.950 11.615 1.00 96.12 252 VAL A C 1
ATOM 1881 O O . VAL A 1 252 ? 1.159 8.787 11.809 1.00 96.12 252 VAL A O 1
ATOM 1884 N N . VAL A 1 253 ? 1.290 10.709 10.632 1.00 96.00 253 VAL A N 1
ATOM 1885 C CA . VAL A 1 253 ? 2.394 10.318 9.750 1.00 96.00 253 VAL A CA 1
ATOM 1886 C C . VAL A 1 253 ? 3.564 11.263 9.972 1.00 96.00 253 VAL A C 1
ATOM 1888 O O . VAL A 1 253 ? 3.459 12.467 9.726 1.00 96.00 253 VAL A O 1
ATOM 1891 N N . LYS A 1 254 ? 4.681 10.723 10.455 1.00 95.44 254 LYS A N 1
ATOM 1892 C CA . LYS A 1 254 ? 5.862 11.503 10.823 1.00 95.44 254 LYS A CA 1
ATOM 1893 C C . LYS A 1 254 ? 7.135 10.691 10.603 1.00 95.44 254 LYS A C 1
ATOM 1895 O O . LYS A 1 254 ? 7.163 9.496 10.882 1.00 95.44 254 LYS A O 1
ATOM 1900 N N . ASP A 1 255 ? 8.179 11.354 10.111 1.00 95.94 255 ASP A N 1
ATOM 1901 C CA . ASP A 1 255 ? 9.521 10.792 9.916 1.00 95.94 255 ASP A CA 1
ATOM 1902 C C . ASP A 1 255 ? 9.534 9.501 9.072 1.00 95.94 255 ASP A C 1
ATOM 1904 O O . ASP A 1 255 ? 10.323 8.594 9.321 1.00 95.94 255 ASP A O 1
ATOM 1908 N N . GLY A 1 256 ? 8.633 9.400 8.086 1.00 96.56 256 GLY A N 1
ATOM 1909 C CA . GLY A 1 256 ? 8.499 8.215 7.230 1.00 96.56 256 GLY A CA 1
ATOM 1910 C C . GLY A 1 256 ? 7.758 7.031 7.862 1.00 96.56 256 GLY A C 1
ATOM 1911 O O . GLY A 1 256 ? 7.831 5.924 7.328 1.00 96.56 256 GLY A O 1
ATOM 1912 N N . TYR A 1 257 ? 7.028 7.246 8.962 1.00 98.19 257 TYR A N 1
ATOM 1913 C CA . TYR A 1 257 ? 6.210 6.226 9.623 1.00 98.19 257 TYR A CA 1
ATOM 1914 C C . TYR A 1 257 ? 4.772 6.696 9.849 1.00 98.19 257 TYR A C 1
ATOM 1916 O O . TYR A 1 257 ? 4.536 7.855 10.187 1.00 98.19 257 TYR A O 1
ATOM 1924 N N . ALA A 1 258 ? 3.819 5.772 9.729 1.00 97.94 258 ALA A N 1
ATOM 1925 C CA . ALA A 1 258 ? 2.467 5.924 10.258 1.00 97.94 258 ALA A CA 1
ATOM 1926 C C . ALA A 1 258 ? 2.383 5.266 11.642 1.00 97.94 258 ALA A C 1
ATOM 1928 O O . ALA A 1 258 ? 2.777 4.107 11.804 1.00 97.94 258 ALA A O 1
ATOM 1929 N N . PHE A 1 259 ? 1.879 6.005 12.628 1.00 98.12 259 PHE A N 1
ATOM 1930 C CA . PHE A 1 259 ? 1.747 5.541 14.010 1.00 98.12 259 PHE A CA 1
ATOM 1931 C C . PHE A 1 259 ? 0.370 4.928 14.242 1.00 98.12 259 PHE A C 1
ATOM 1933 O O . PHE A 1 259 ? -0.641 5.473 13.795 1.00 98.12 259 PHE A O 1
ATOM 1940 N N . VAL A 1 260 ? 0.333 3.795 14.940 1.00 98.19 260 VAL A N 1
ATOM 1941 C CA . VAL A 1 260 ? -0.919 3.096 15.238 1.00 98.19 260 VAL A CA 1
ATOM 1942 C C . VAL A 1 260 ? -1.641 3.828 16.373 1.00 98.19 260 VAL A C 1
ATOM 1944 O O . VAL A 1 260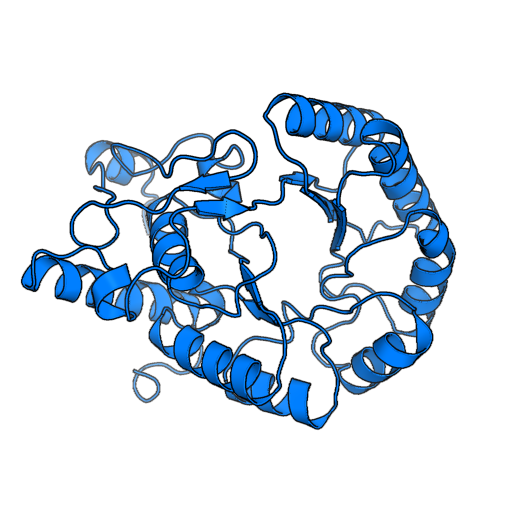 ? -1.023 4.053 17.414 1.00 98.19 260 VAL A O 1
ATOM 1947 N N . PRO A 1 261 ? -2.921 4.212 16.212 1.00 97.69 261 PRO A N 1
ATOM 1948 C CA . PRO A 1 261 ? -3.682 4.816 17.302 1.00 97.69 261 PRO A CA 1
ATOM 1949 C C . PRO A 1 261 ? -3.831 3.860 18.494 1.00 97.69 261 PRO A C 1
ATOM 1951 O O . PRO A 1 261 ? -4.138 2.686 18.312 1.00 97.69 261 PRO A O 1
ATOM 1954 N N . ASP A 1 262 ? -3.668 4.372 19.711 1.00 95.25 262 ASP A N 1
ATOM 1955 C CA . ASP A 1 262 ? -3.782 3.623 20.973 1.00 95.25 262 ASP A CA 1
ATOM 1956 C C . ASP A 1 262 ? -5.161 3.762 21.648 1.00 95.25 262 ASP A C 1
ATOM 1958 O O . ASP A 1 262 ? -5.483 3.037 22.591 1.00 95.25 262 ASP A O 1
ATOM 1962 N N . GLY A 1 263 ? -5.993 4.681 21.151 1.00 96.69 263 GLY A N 1
ATOM 1963 C CA . GLY A 1 263 ? -7.357 4.896 21.622 1.00 96.69 263 GLY A CA 1
ATOM 1964 C C . GLY A 1 263 ? -8.308 3.733 21.315 1.00 96.69 263 GLY A C 1
ATOM 1965 O O . GLY A 1 263 ? -8.086 2.935 20.408 1.00 96.69 263 GLY A O 1
ATOM 1966 N N . VAL A 1 264 ? -9.413 3.680 22.061 1.00 98.06 264 VAL A N 1
ATOM 1967 C CA . VAL A 1 264 ? -10.470 2.664 21.928 1.00 98.06 264 VAL A CA 1
ATOM 1968 C C . VAL A 1 264 ? -11.028 2.599 20.496 1.00 98.06 264 VAL A C 1
ATOM 1970 O O . VAL A 1 264 ? -11.250 3.631 19.856 1.00 98.06 264 VAL A O 1
ATOM 1973 N N . GLY A 1 265 ? -11.300 1.386 20.005 1.00 98.56 265 GLY A N 1
ATOM 1974 C CA . GLY A 1 265 ? -11.744 1.175 18.628 1.00 98.56 265 GLY A CA 1
ATOM 1975 C C . GLY A 1 265 ? -10.614 1.398 17.626 1.00 98.56 265 GLY A C 1
ATOM 1976 O O . GLY A 1 265 ? -9.460 1.057 17.879 1.00 98.56 265 GLY A O 1
ATOM 1977 N N . ILE A 1 266 ? -10.924 2.017 16.491 1.00 97.94 266 ILE A N 1
ATOM 1978 C CA . ILE A 1 266 ? -9.917 2.450 15.508 1.00 97.94 266 ILE A CA 1
ATOM 1979 C C . ILE A 1 266 ? -9.085 3.652 15.992 1.00 97.94 266 ILE A C 1
ATOM 1981 O O . ILE A 1 266 ? -8.120 4.033 15.332 1.00 97.94 266 ILE A O 1
ATOM 1985 N N . GLY A 1 267 ? -9.429 4.249 17.140 1.00 97.31 267 GLY A N 1
ATOM 1986 C CA . GLY A 1 267 ? -8.667 5.326 17.778 1.00 97.31 267 GLY A CA 1
ATOM 1987 C C . GLY A 1 267 ? -8.766 6.694 17.091 1.00 97.31 267 GLY A C 1
ATOM 1988 O O . GLY A 1 267 ? -8.025 7.609 17.446 1.00 97.31 267 GLY A O 1
ATOM 1989 N N . VAL A 1 268 ? -9.693 6.858 16.142 1.00 96.75 268 VAL A N 1
ATOM 1990 C CA . VAL A 1 268 ? -10.059 8.153 15.547 1.00 96.75 268 VAL A CA 1
ATOM 1991 C C . VAL A 1 268 ? -11.528 8.474 15.814 1.00 96.75 268 VAL A C 1
ATOM 1993 O O . VAL A 1 268 ? -12.363 7.580 15.946 1.00 96.75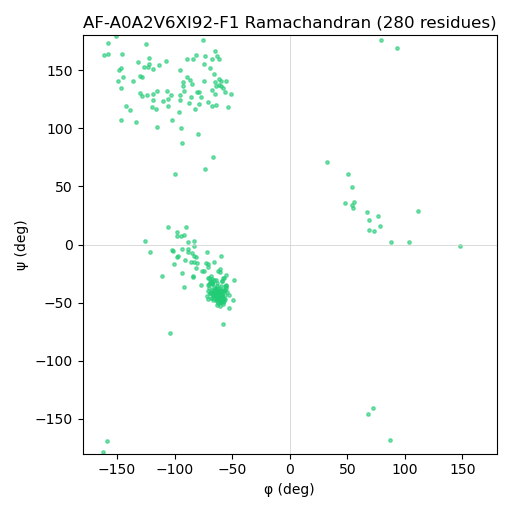 268 VAL A O 1
ATOM 1996 N N . GLU A 1 269 ? -11.844 9.764 15.896 1.00 96.94 269 GLU A N 1
ATOM 1997 C CA . GLU A 1 269 ? -13.194 10.261 16.165 1.00 96.94 269 GLU A CA 1
ATOM 1998 C C . GLU A 1 269 ? -13.676 11.106 14.987 1.00 96.94 269 GLU A C 1
ATOM 2000 O O . GLU A 1 269 ? -13.004 12.069 14.608 1.00 96.94 269 GLU A O 1
ATOM 2005 N N . VAL A 1 270 ? -14.829 10.747 14.419 1.00 97.56 270 VAL A N 1
ATOM 2006 C CA . VAL A 1 270 ? -15.469 11.506 13.337 1.00 97.56 270 VAL A CA 1
ATOM 2007 C C . VAL A 1 270 ? -15.869 12.893 13.846 1.00 97.56 270 VAL A C 1
ATOM 2009 O O . VAL A 1 270 ? -16.386 13.057 14.950 1.00 97.56 270 VAL A O 1
ATOM 2012 N N . ASP A 1 271 ? -15.598 13.906 13.033 1.00 98.12 271 ASP A N 1
ATOM 2013 C CA . ASP A 1 271 ? -16.094 15.261 13.220 1.00 98.12 271 ASP A CA 1
ATOM 2014 C C . ASP A 1 271 ? -17.371 15.420 12.388 1.00 98.12 271 ASP A C 1
ATOM 2016 O O . ASP A 1 271 ? -17.313 15.617 11.174 1.00 98.12 271 ASP A O 1
ATOM 2020 N N . GLU A 1 272 ? -18.529 15.331 13.046 1.00 97.69 272 GLU A N 1
ATOM 2021 C CA . GLU A 1 272 ? -19.848 15.409 12.397 1.00 97.69 272 GLU A CA 1
ATOM 2022 C C . GLU A 1 272 ? -20.053 16.712 11.609 1.00 97.69 272 GLU A C 1
ATOM 2024 O O . GLU A 1 272 ? -20.748 16.728 10.594 1.00 97.69 272 GLU A O 1
ATOM 2029 N N . THR A 1 273 ? -19.409 17.809 12.024 1.00 97.75 273 THR A N 1
ATOM 2030 C CA . THR A 1 273 ? -19.506 19.088 11.304 1.00 97.75 273 THR A CA 1
ATOM 2031 C C . THR A 1 273 ? -18.740 19.017 9.988 1.00 97.75 273 THR A C 1
ATOM 2033 O O . THR A 1 273 ? -19.244 19.447 8.947 1.00 97.75 273 THR A O 1
ATOM 2036 N N . ARG A 1 274 ? -17.527 18.448 10.006 1.00 97.31 274 ARG A N 1
ATOM 2037 C CA . ARG A 1 274 ? -16.741 18.230 8.782 1.00 97.31 274 ARG A CA 1
ATOM 2038 C C . ARG A 1 274 ? -17.389 17.191 7.880 1.00 97.31 274 ARG A C 1
ATOM 2040 O O . ARG A 1 274 ? -17.448 17.406 6.673 1.00 97.31 274 ARG A O 1
ATOM 2047 N N . LEU A 1 275 ? -17.909 16.104 8.450 1.00 97.12 275 LEU A N 1
ATOM 2048 C CA . LEU A 1 275 ? -18.628 15.085 7.695 1.00 97.12 275 LEU A CA 1
ATOM 2049 C C . LEU A 1 275 ? -19.819 15.705 6.957 1.00 97.12 275 LEU A C 1
ATOM 2051 O O . LEU A 1 275 ? -19.918 15.555 5.741 1.00 97.12 275 LEU A O 1
ATOM 2055 N N . ALA A 1 276 ? -20.666 16.468 7.656 1.00 96.69 276 ALA A N 1
ATOM 2056 C CA . ALA A 1 276 ? -21.798 17.157 7.041 1.00 96.69 276 ALA A CA 1
ATOM 2057 C C . ALA A 1 276 ? -21.354 18.141 5.947 1.00 96.69 276 ALA A C 1
ATOM 2059 O O . ALA A 1 276 ? -21.949 18.175 4.874 1.00 96.69 276 ALA A O 1
ATOM 2060 N N . ARG A 1 277 ? -20.271 18.897 6.181 1.00 96.19 277 ARG A N 1
ATOM 2061 C CA . ARG A 1 277 ? -19.703 19.834 5.197 1.00 96.19 277 ARG A CA 1
ATOM 2062 C C . ARG A 1 277 ? -19.274 19.150 3.895 1.00 96.19 277 ARG A C 1
ATOM 2064 O O . ARG A 1 277 ? -19.448 19.740 2.832 1.00 96.19 277 ARG A O 1
ATOM 2071 N N . TYR A 1 278 ? -18.671 17.965 3.978 1.00 95.31 278 TYR A N 1
ATOM 2072 C CA . TYR A 1 278 ? -18.149 17.239 2.814 1.00 95.31 278 TYR A CA 1
ATOM 2073 C C . TYR A 1 278 ? -19.141 16.231 2.219 1.00 95.31 278 TYR A C 1
ATOM 2075 O O . TYR A 1 278 ? -18.851 15.625 1.189 1.00 95.31 278 TYR A O 1
ATOM 2083 N N . THR A 1 279 ? -20.311 16.053 2.836 1.00 95.75 279 THR A N 1
ATOM 2084 C CA . THR A 1 279 ? -21.363 15.177 2.313 1.00 95.75 279 THR A CA 1
ATOM 2085 C C . THR A 1 279 ? -21.992 15.806 1.073 1.00 95.75 279 THR A C 1
ATOM 2087 O O . THR A 1 279 ? -22.526 16.912 1.122 1.00 95.75 279 THR A O 1
ATOM 2090 N N . VAL A 1 280 ? -21.952 15.084 -0.046 1.00 93.81 280 VAL A N 1
ATOM 2091 C CA . VAL A 1 280 ? -22.711 15.429 -1.253 1.00 93.81 280 VAL A CA 1
ATOM 2092 C C . VAL A 1 280 ? -24.112 14.826 -1.151 1.00 93.81 280 VAL A C 1
ATOM 2094 O O . VAL A 1 280 ? -24.271 13.721 -0.632 1.00 93.81 280 VAL A O 1
ATOM 2097 N N . GLY A 1 281 ? -25.136 15.549 -1.609 1.00 85.12 281 GLY A N 1
ATOM 2098 C CA . GLY A 1 281 ? -26.488 14.991 -1.706 1.00 85.12 281 GLY A CA 1
ATOM 2099 C C . GLY A 1 281 ? -26.498 13.774 -2.636 1.00 85.12 281 GLY A C 1
ATOM 2100 O O . GLY A 1 281 ? -25.840 13.806 -3.677 1.00 85.12 281 GLY A O 1
ATOM 2101 N N . LEU A 1 282 ? -27.195 12.713 -2.223 1.00 61.75 282 LEU A N 1
ATOM 2102 C CA . LEU A 1 282 ? -27.425 11.506 -3.025 1.00 61.75 282 LEU A CA 1
ATOM 2103 C C . LEU A 1 282 ? -28.477 11.747 -4.111 1.00 61.75 282 LEU A C 1
ATOM 2105 O O . LEU A 1 282 ? -29.449 12.484 -3.827 1.00 61.75 282 LEU A O 1
#

Sequence (282 aa):
MEAAIAGSPYAKAAVVDALYDLNAKAYGVPLHQLLGGLYRDRIPVVWTIGIQDRRRMADEARWALGRGFRLVKVKIGSAHAAEDIENVAAVRDAVGPEVGLRVDANGVFGFDQALALLRDLSPFKLELVEQPLGLGDLDGMARLIELAGVPIMPDESLHSPESALELVRRRAASIFGMKLAKHGGIYGAQRIAAIAQAASLPIYPGGQPGTSVGSATAAHFYAATWNASLGGDFHVGPAGWLADDIVKRPLVVKDGYAFVPDGVGIGVEVDETRLARYTVGL

pLDDT: mean 95.87, std 4.83, range [61.75, 98.81]

Solvent-accessible surface area (backbone atoms only — not comparable to full-atom values): 14427 Å² total; per-residue (Å²): 106,71,92,77,48,80,76,61,30,48,68,44,6,58,55,46,42,50,50,50,27,49,52,18,44,76,72,66,33,27,35,25,59,82,58,77,28,71,72,42,69,57,43,49,29,34,51,74,43,70,80,66,62,54,68,57,45,20,52,50,45,41,53,42,45,76,52,39,31,53,31,40,32,39,46,40,74,56,100,44,70,68,56,36,50,52,41,52,48,42,33,44,69,49,57,43,88,88,38,46,33,32,41,35,26,82,23,69,35,54,66,71,59,40,53,53,50,41,57,72,44,50,88,72,61,51,67,34,38,31,19,51,44,38,75,84,43,47,68,50,39,21,52,41,49,78,68,49,84,41,45,34,23,32,33,82,52,46,49,41,50,69,38,42,53,49,32,61,75,61,50,29,47,61,31,45,37,42,32,42,46,58,27,32,7,60,70,36,37,53,52,34,49,52,51,29,57,78,68,72,32,44,25,31,40,35,42,68,83,42,45,33,71,61,28,29,45,48,38,30,53,40,26,27,32,75,53,42,69,46,55,22,40,30,50,47,14,66,71,66,72,42,98,72,64,45,39,77,56,66,56,51,68,56,65,24,27,38,50,46,58,78,38,56,8,47,38,64,48,78,27,67,68,48,41,59,71,72,56,72,89,130